Protein AF-A0A2E0VUV5-F1 (afdb_monomer_lite)

Structure (mmCIF, N/CA/C/O backbone):
data_AF-A0A2E0VUV5-F1
#
_entry.id   AF-A0A2E0VUV5-F1
#
loop_
_atom_site.group_PDB
_atom_site.id
_atom_site.type_symbol
_atom_site.label_atom_id
_atom_site.label_alt_id
_atom_site.label_comp_id
_atom_site.label_asym_id
_atom_site.label_entity_id
_atom_site.label_seq_id
_atom_site.pdbx_PDB_ins_code
_atom_site.Cartn_x
_atom_site.Cartn_y
_atom_site.Cartn_z
_atom_site.occupancy
_atom_site.B_iso_or_equiv
_atom_site.auth_seq_id
_atom_site.auth_comp_id
_atom_site.auth_asym_id
_atom_site.auth_atom_id
_atom_site.pdbx_PDB_model_num
ATOM 1 N N . MET A 1 1 ? 15.176 2.361 -14.722 1.00 67.94 1 MET A N 1
ATOM 2 C CA . MET A 1 1 ? 15.556 2.649 -13.320 1.00 67.94 1 MET A CA 1
ATOM 3 C C . MET A 1 1 ? 15.271 1.405 -12.494 1.00 67.94 1 MET A C 1
ATOM 5 O O . MET A 1 1 ? 14.183 0.861 -12.642 1.00 67.94 1 MET A O 1
ATOM 9 N N . ILE A 1 2 ? 16.234 0.922 -11.706 1.00 85.50 2 ILE A N 1
ATOM 10 C CA . ILE A 1 2 ? 16.041 -0.255 -10.844 1.00 85.50 2 ILE A CA 1
ATOM 11 C C . ILE A 1 2 ? 15.168 0.154 -9.654 1.00 85.50 2 ILE A C 1
ATOM 13 O O . ILE A 1 2 ? 15.424 1.185 -9.036 1.00 85.50 2 ILE A O 1
ATOM 17 N N . THR A 1 3 ? 14.137 -0.634 -9.345 1.00 93.62 3 THR A N 1
ATOM 18 C CA . THR A 1 3 ? 13.296 -0.410 -8.163 1.00 93.62 3 THR A CA 1
ATOM 19 C C . THR A 1 3 ? 14.099 -0.591 -6.882 1.00 93.62 3 THR A C 1
ATOM 21 O O . THR A 1 3 ? 14.846 -1.561 -6.748 1.00 93.62 3 THR A O 1
ATOM 24 N N . LYS A 1 4 ? 13.906 0.320 -5.931 1.00 96.75 4 LYS A N 1
ATOM 25 C CA . LYS A 1 4 ? 14.515 0.287 -4.607 1.00 96.75 4 LYS A CA 1
ATOM 26 C C . LYS A 1 4 ? 13.464 0.012 -3.540 1.00 96.75 4 LYS A C 1
ATOM 28 O O . LYS A 1 4 ? 12.320 0.448 -3.671 1.00 96.75 4 LYS A O 1
ATOM 33 N N . PHE A 1 5 ? 13.864 -0.673 -2.477 1.00 97.44 5 PHE A N 1
ATOM 34 C CA . PHE A 1 5 ? 12.998 -1.044 -1.366 1.00 97.44 5 PHE A CA 1
ATOM 35 C C . PHE A 1 5 ? 13.654 -0.740 -0.020 1.00 97.44 5 PHE A C 1
ATOM 37 O O . PHE A 1 5 ? 14.854 -0.935 0.160 1.00 97.44 5 PHE A O 1
ATOM 44 N N . GLN A 1 6 ? 12.849 -0.317 0.952 1.00 97.62 6 GLN A N 1
ATOM 45 C CA . GLN A 1 6 ? 13.293 -0.108 2.328 1.00 97.62 6 GLN A CA 1
ATOM 46 C C . GLN A 1 6 ? 12.308 -0.735 3.312 1.00 97.62 6 GLN A C 1
ATOM 48 O O . GLN A 1 6 ? 11.165 -0.285 3.425 1.00 97.62 6 GLN A O 1
ATOM 53 N N . LEU A 1 7 ? 12.770 -1.730 4.062 1.00 97.81 7 LEU A N 1
ATOM 54 C CA . LEU A 1 7 ? 12.073 -2.336 5.184 1.00 97.81 7 LEU A CA 1
ATOM 55 C C . LEU A 1 7 ? 12.267 -1.484 6.443 1.00 97.81 7 LEU A C 1
ATOM 57 O O . LEU A 1 7 ? 13.371 -1.128 6.840 1.00 97.81 7 LEU A O 1
ATOM 61 N N . THR A 1 8 ? 11.168 -1.200 7.126 1.00 97.06 8 THR A N 1
ATOM 62 C CA . THR A 1 8 ? 11.160 -0.737 8.512 1.00 97.06 8 THR A CA 1
ATOM 63 C C . THR A 1 8 ? 10.577 -1.856 9.360 1.00 97.06 8 THR A C 1
ATOM 65 O O . THR A 1 8 ? 9.385 -2.150 9.275 1.00 97.06 8 THR A O 1
ATOM 68 N N . LYS A 1 9 ? 11.424 -2.486 10.182 1.00 96.50 9 LYS A N 1
ATOM 69 C CA . LYS A 1 9 ? 11.055 -3.637 11.024 1.00 96.50 9 LYS A CA 1
ATOM 70 C C . LYS A 1 9 ? 9.871 -3.349 11.952 1.00 96.50 9 LYS A C 1
ATOM 72 O O . LYS A 1 9 ? 9.025 -4.214 12.151 1.00 96.50 9 LYS A O 1
ATOM 77 N N . LYS A 1 10 ? 9.817 -2.144 12.523 1.00 95.62 10 LYS A N 1
ATOM 78 C CA . LYS A 1 10 ? 8.767 -1.713 13.452 1.00 95.62 10 LYS A CA 1
ATOM 79 C C . LYS A 1 10 ? 8.383 -0.267 13.163 1.00 95.62 10 LYS A C 1
ATOM 81 O O . LYS A 1 10 ? 9.161 0.645 13.428 1.00 95.62 10 LYS A O 1
ATOM 86 N N . SER A 1 11 ? 7.191 -0.067 12.613 1.00 93.25 11 SER A N 1
ATOM 87 C CA . SER A 1 11 ? 6.657 1.262 12.320 1.00 93.25 11 SER A CA 1
ATOM 88 C C . SER A 1 11 ? 6.332 2.046 13.597 1.00 93.25 11 SER A C 1
ATOM 90 O O . SER A 1 11 ? 5.821 1.496 14.572 1.00 93.25 11 SER A O 1
ATOM 92 N N . SER A 1 12 ? 6.588 3.355 13.571 1.00 91.00 12 SER A N 1
ATOM 93 C CA . SER A 1 12 ? 6.126 4.326 14.575 1.00 91.00 12 SER A CA 1
ATOM 94 C C . SER A 1 12 ? 4.845 5.058 14.146 1.00 91.00 12 SER A C 1
ATOM 96 O O . SER A 1 12 ? 4.361 5.944 14.851 1.00 91.00 12 SER A O 1
ATOM 98 N N . ASN A 1 13 ? 4.270 4.710 12.987 1.00 87.62 13 ASN A N 1
ATOM 99 C CA . ASN A 1 13 ? 3.051 5.335 12.489 1.00 87.62 13 ASN A CA 1
ATOM 100 C C . ASN A 1 13 ? 1.840 4.891 13.324 1.00 87.62 13 ASN A C 1
ATOM 102 O O . ASN A 1 13 ? 1.479 3.713 13.355 1.00 87.62 13 ASN A O 1
ATOM 106 N N . ARG A 1 14 ? 1.165 5.863 13.948 1.00 88.19 14 ARG A N 1
ATOM 107 C CA . ARG A 1 14 ? 0.001 5.638 14.818 1.00 88.19 14 ARG A CA 1
ATOM 108 C C . ARG A 1 14 ? -1.116 4.828 14.150 1.00 88.19 14 ARG A C 1
ATOM 110 O O . ARG A 1 14 ? -1.753 4.039 14.829 1.00 88.19 14 ARG A O 1
ATOM 117 N N . LYS A 1 15 ? -1.355 4.992 12.842 1.00 86.94 15 LYS A N 1
ATOM 118 C CA . LYS A 1 15 ? -2.420 4.276 12.114 1.00 86.94 15 LYS A CA 1
ATOM 119 C C . LYS A 1 15 ? -2.067 2.809 11.898 1.00 86.94 15 LYS A C 1
ATOM 121 O O . LYS A 1 15 ? -2.923 1.935 12.018 1.00 86.94 15 LYS A O 1
ATOM 126 N N . THR A 1 16 ? -0.815 2.532 11.544 1.00 89.19 16 THR A N 1
ATOM 127 C CA . THR A 1 16 ? -0.386 1.153 11.302 1.00 89.19 16 THR A CA 1
ATOM 128 C C . THR A 1 16 ? -0.154 0.390 12.599 1.00 89.19 16 THR A C 1
ATOM 130 O O . THR A 1 16 ? -0.325 -0.824 12.605 1.00 89.19 16 THR A O 1
ATOM 133 N N . GLY A 1 17 ? 0.227 1.090 13.670 1.00 91.50 17 GLY A N 1
ATOM 134 C CA . GLY A 1 17 ? 0.800 0.460 14.852 1.00 91.50 17 GLY A CA 1
ATOM 135 C C . GLY A 1 17 ? 2.187 -0.127 14.552 1.00 91.50 17 GLY A C 1
ATOM 136 O O . GLY A 1 17 ? 2.756 0.159 13.488 1.00 91.50 17 GLY A O 1
ATOM 137 N N . PRO A 1 18 ? 2.734 -0.956 15.458 1.00 95.19 18 PRO A N 1
ATOM 138 C CA . PRO A 1 18 ? 4.101 -1.477 15.397 1.00 95.19 18 PRO A CA 1
ATOM 139 C C . PRO A 1 18 ? 4.278 -2.643 14.406 1.00 95.19 18 PRO A C 1
ATOM 141 O O . PRO A 1 18 ? 4.990 -3.601 14.695 1.00 95.19 18 PRO A O 1
ATOM 144 N N . ILE A 1 19 ? 3.635 -2.575 13.239 1.00 96.19 19 ILE A N 1
ATOM 145 C CA . ILE A 1 19 ? 3.802 -3.562 12.163 1.00 96.19 19 ILE A CA 1
ATOM 146 C C . ILE A 1 19 ? 5.071 -3.290 11.352 1.00 96.19 19 ILE A C 1
ATOM 148 O O . ILE A 1 19 ? 5.591 -2.168 11.358 1.00 96.19 19 ILE A O 1
ATOM 152 N N . ALA A 1 20 ? 5.532 -4.297 10.612 1.00 98.12 20 ALA A N 1
ATOM 153 C CA . ALA A 1 20 ? 6.580 -4.105 9.620 1.00 98.12 20 ALA A CA 1
ATOM 154 C C . ALA A 1 20 ? 6.019 -3.348 8.406 1.00 98.12 20 ALA A C 1
ATOM 156 O O . ALA A 1 20 ? 4.858 -3.527 8.018 1.00 98.12 20 ALA A O 1
ATOM 157 N N . THR A 1 21 ? 6.838 -2.503 7.787 1.00 97.69 21 THR A N 1
ATOM 158 C CA . THR A 1 21 ? 6.445 -1.742 6.594 1.00 97.69 21 THR A CA 1
ATOM 159 C C . THR A 1 21 ? 7.544 -1.743 5.548 1.00 97.69 21 THR A C 1
ATOM 161 O O . THR A 1 21 ? 8.714 -1.664 5.905 1.00 97.69 21 THR A O 1
ATOM 164 N N . VAL A 1 22 ? 7.181 -1.736 4.268 1.00 97.62 22 VAL A N 1
ATOM 165 C CA . VAL A 1 22 ? 8.129 -1.543 3.161 1.00 97.62 22 VAL A CA 1
ATOM 166 C C . VAL A 1 22 ? 7.758 -0.286 2.378 1.00 97.62 22 VAL A C 1
ATOM 168 O O . VAL A 1 22 ? 6.591 -0.091 2.038 1.00 97.62 22 VAL A O 1
ATOM 171 N N . ARG A 1 23 ? 8.749 0.554 2.072 1.00 96.81 23 ARG A N 1
ATOM 172 C CA . ARG A 1 23 ? 8.662 1.582 1.024 1.00 96.81 23 ARG A CA 1
ATOM 173 C C . ARG A 1 23 ? 9.251 1.039 -0.268 1.00 96.81 23 ARG A C 1
ATOM 175 O O . ARG A 1 23 ? 10.265 0.349 -0.215 1.00 96.81 23 ARG A O 1
ATOM 182 N N . SER A 1 24 ? 8.658 1.422 -1.390 1.00 97.12 24 SER A N 1
ATOM 183 C CA . SER A 1 24 ? 9.214 1.230 -2.729 1.00 97.12 24 SER A CA 1
ATOM 184 C C . SER A 1 24 ? 9.530 2.590 -3.346 1.00 97.12 24 SER A C 1
ATOM 186 O O . SER A 1 24 ? 8.836 3.567 -3.058 1.00 97.12 24 SER A O 1
ATOM 188 N N . SER A 1 25 ? 10.566 2.681 -4.175 1.00 95.94 25 SER A N 1
ATOM 189 C CA . SER A 1 25 ? 10.943 3.927 -4.861 1.00 95.94 25 SER A CA 1
ATOM 190 C C . SER A 1 25 ? 9.843 4.455 -5.785 1.00 95.94 25 SER A C 1
ATOM 192 O O . SER A 1 25 ? 8.981 3.707 -6.258 1.00 95.94 25 SER A O 1
ATOM 194 N N . SER A 1 26 ? 9.872 5.757 -6.059 1.00 94.50 26 SER A N 1
ATOM 195 C CA . SER A 1 26 ? 8.835 6.477 -6.810 1.00 94.50 26 SER A CA 1
ATOM 196 C C . SER A 1 26 ? 8.626 5.992 -8.241 1.00 94.50 26 SER A C 1
ATOM 198 O O . SER A 1 26 ? 7.512 6.084 -8.750 1.00 94.50 26 SER A O 1
ATOM 200 N N . ASN A 1 27 ? 9.631 5.366 -8.860 1.00 93.50 27 ASN A N 1
ATOM 201 C CA . ASN A 1 27 ? 9.505 4.732 -10.177 1.00 93.50 27 ASN A CA 1
ATOM 202 C C . ASN A 1 27 ? 8.488 3.574 -10.225 1.00 93.50 27 ASN A C 1
ATOM 204 O O . ASN A 1 27 ? 8.179 3.082 -11.305 1.00 93.50 27 ASN A O 1
ATOM 208 N N . THR A 1 28 ? 7.992 3.110 -9.076 1.00 95.31 28 THR A N 1
ATOM 209 C CA . THR A 1 28 ? 6.918 2.110 -9.009 1.00 95.31 28 THR A CA 1
ATOM 210 C C . THR A 1 28 ? 5.521 2.716 -9.087 1.00 95.31 28 THR A C 1
ATOM 212 O O . THR A 1 28 ? 4.572 1.989 -9.373 1.00 95.31 28 THR A O 1
ATOM 215 N N . CYS A 1 29 ? 5.373 4.026 -8.870 1.00 94.00 29 CYS A N 1
ATOM 216 C CA . CYS A 1 29 ? 4.077 4.688 -8.946 1.00 94.00 29 CYS A CA 1
ATOM 217 C C . CYS A 1 29 ? 3.569 4.741 -10.396 1.00 94.00 29 CYS A C 1
ATOM 219 O O . CYS A 1 29 ? 4.318 5.172 -11.273 1.00 94.00 29 CYS A O 1
ATOM 221 N N . PRO A 1 30 ? 2.303 4.368 -10.655 1.00 91.38 30 PRO A N 1
ATOM 222 C CA . PRO A 1 30 ? 1.727 4.500 -11.985 1.00 91.38 30 PRO A CA 1
ATOM 223 C C . PRO A 1 30 ? 1.658 5.966 -12.419 1.00 91.38 30 PRO A C 1
ATOM 225 O O . PRO A 1 30 ? 1.305 6.848 -11.626 1.00 91.38 30 PRO A O 1
ATOM 228 N N . ALA A 1 31 ? 1.961 6.217 -13.694 1.00 87.44 31 ALA A N 1
ATOM 229 C CA . ALA A 1 31 ? 1.957 7.557 -14.276 1.00 87.44 31 ALA A CA 1
ATOM 230 C C . ALA A 1 31 ? 0.569 8.210 -14.268 1.00 87.44 31 ALA A C 1
ATOM 232 O O . ALA A 1 31 ? 0.479 9.430 -14.272 1.00 87.44 31 ALA A O 1
ATOM 233 N N . ASP A 1 32 ? -0.506 7.427 -14.224 1.00 85.25 32 ASP A N 1
ATOM 234 C CA . ASP A 1 32 ? -1.894 7.883 -14.160 1.00 85.25 32 ASP A CA 1
ATOM 235 C C . ASP A 1 32 ? -2.460 7.905 -12.733 1.00 85.25 32 ASP A C 1
ATOM 237 O O . ASP A 1 32 ? -3.653 8.140 -12.547 1.00 85.25 32 ASP A O 1
ATOM 241 N N . CYS A 1 33 ? -1.614 7.734 -11.706 1.00 85.56 33 CYS A N 1
ATOM 242 C CA . CYS A 1 33 ? -2.055 7.793 -10.318 1.00 85.56 33 CYS A CA 1
ATOM 243 C C . CYS A 1 33 ? -2.757 9.136 -10.032 1.00 85.56 33 CYS A C 1
ATOM 245 O O . CYS A 1 33 ? -2.114 10.198 -10.032 1.00 85.56 33 CYS A O 1
ATOM 247 N N . PRO A 1 34 ? -4.050 9.123 -9.673 1.00 79.25 34 PRO A N 1
ATOM 248 C CA . PRO A 1 34 ? -4.824 10.349 -9.547 1.00 79.25 34 PRO A CA 1
ATOM 249 C C . PRO A 1 34 ? -4.365 11.169 -8.338 1.00 79.25 34 PRO A C 1
ATOM 251 O O . PRO A 1 34 ? -4.497 12.392 -8.316 1.00 79.25 34 PRO A O 1
ATOM 254 N N . PHE A 1 35 ? -3.788 10.532 -7.314 1.00 80.69 35 PHE A N 1
ATOM 255 C CA . PHE A 1 35 ? -3.196 11.234 -6.175 1.00 80.69 35 PHE A CA 1
ATOM 256 C C . PHE A 1 35 ? -1.839 11.860 -6.496 1.00 80.69 35 PHE A C 1
ATOM 258 O O . PHE A 1 35 ? -1.545 12.929 -5.959 1.00 80.69 35 PHE A O 1
ATOM 265 N N . ASN A 1 36 ? -1.026 11.243 -7.355 1.00 78.38 36 ASN A N 1
ATOM 266 C CA . ASN A 1 36 ? 0.234 11.840 -7.791 1.00 78.38 36 ASN A CA 1
ATOM 267 C C . ASN A 1 36 ? -0.049 13.080 -8.653 1.00 78.38 36 ASN A C 1
ATOM 269 O O . ASN A 1 36 ? 0.329 14.193 -8.292 1.00 78.38 36 ASN A O 1
ATOM 273 N N . ASN A 1 37 ? -0.860 12.905 -9.697 1.00 65.12 37 ASN A N 1
ATOM 274 C CA . ASN A 1 37 ? -1.140 13.944 -10.691 1.00 65.12 37 ASN A CA 1
ATOM 275 C C . ASN A 1 37 ? -2.109 15.017 -10.181 1.00 65.12 37 ASN A C 1
ATOM 277 O O . ASN A 1 37 ? -1.970 16.197 -10.482 1.00 65.12 37 ASN A O 1
ATOM 281 N N . GLY A 1 38 ? -3.070 14.631 -9.339 1.00 60.28 38 GLY A N 1
ATOM 282 C CA . GLY A 1 38 ? -4.013 15.552 -8.702 1.00 60.28 38 GLY A CA 1
ATOM 283 C C . GLY A 1 38 ? -3.442 16.255 -7.469 1.00 60.28 38 GLY A C 1
ATOM 284 O O . GLY A 1 38 ? -4.105 17.099 -6.867 1.00 60.28 38 GLY A O 1
ATOM 285 N N . GLY A 1 39 ? -2.209 15.942 -7.057 1.00 66.06 39 GLY A N 1
ATOM 286 C CA . GLY A 1 39 ? -1.543 16.565 -5.916 1.00 66.06 39 GLY A CA 1
ATOM 287 C C . GLY A 1 39 ? -2.160 16.215 -4.560 1.00 66.06 39 GLY A C 1
ATOM 288 O O . GLY A 1 39 ? -2.228 17.083 -3.700 1.00 66.06 39 GLY A O 1
ATOM 289 N N . GLY A 1 40 ? -2.581 14.966 -4.362 1.00 74.19 40 GLY A N 1
ATOM 290 C CA . GLY A 1 40 ? -3.091 14.405 -3.102 1.00 74.19 40 GLY A CA 1
ATOM 291 C C . GLY A 1 40 ? -2.241 13.261 -2.525 1.00 74.19 40 GLY A C 1
ATOM 292 O O . GLY A 1 40 ? -2.628 12.675 -1.520 1.00 74.19 40 GLY A O 1
ATOM 293 N N . CYS A 1 41 ? -1.104 12.924 -3.145 1.00 84.19 41 CYS A N 1
ATOM 294 C CA . CYS A 1 41 ? -0.265 11.797 -2.733 1.00 84.19 41 CYS A CA 1
ATOM 295 C C . CYS A 1 41 ? 0.238 11.963 -1.292 1.00 84.19 41 CYS A C 1
ATOM 297 O O . CYS A 1 41 ? 0.937 12.929 -0.975 1.00 84.19 41 CYS A O 1
ATOM 299 N N . TYR A 1 42 ? -0.106 10.994 -0.437 1.00 81.06 42 TYR A N 1
ATOM 300 C CA . TYR A 1 42 ? 0.313 10.946 0.965 1.00 81.06 42 TYR A CA 1
ATOM 301 C C . TYR A 1 42 ? 1.840 10.948 1.095 1.00 81.06 42 TYR A C 1
ATOM 303 O O . TYR A 1 42 ? 2.392 11.757 1.842 1.00 81.06 42 TYR A O 1
ATOM 311 N N . ALA A 1 43 ? 2.512 10.107 0.301 1.00 83.56 43 ALA A N 1
ATOM 312 C CA . ALA A 1 43 ? 3.964 9.957 0.315 1.00 83.56 43 ALA A CA 1
ATOM 313 C C . ALA A 1 43 ? 4.716 11.209 -0.166 1.00 83.56 43 ALA A C 1
ATOM 315 O O . ALA A 1 43 ? 5.875 11.395 0.177 1.00 83.56 43 ALA A O 1
ATOM 316 N N . ALA A 1 44 ? 4.051 12.115 -0.888 1.00 83.69 44 ALA A N 1
ATOM 317 C CA . ALA A 1 44 ? 4.624 13.382 -1.342 1.00 83.69 44 ALA A CA 1
ATOM 318 C C . ALA A 1 44 ? 4.475 14.520 -0.310 1.00 83.69 44 ALA A C 1
ATOM 320 O O . ALA A 1 44 ? 4.508 15.699 -0.672 1.00 83.69 44 ALA A O 1
ATOM 321 N N . SER A 1 45 ? 4.236 14.205 0.969 1.00 83.19 45 SER A N 1
ATOM 322 C CA . SER A 1 45 ? 4.117 15.212 2.027 1.00 83.19 45 SER A CA 1
ATOM 323 C C . SER A 1 45 ? 4.714 14.776 3.368 1.00 83.19 45 SER A C 1
ATOM 325 O O . SER A 1 45 ? 4.786 13.590 3.687 1.00 83.19 45 SER A O 1
ATOM 327 N N . GLY A 1 46 ? 5.114 15.763 4.176 1.00 84.88 46 GLY A N 1
ATOM 328 C CA . GLY A 1 46 ? 5.579 15.552 5.548 1.00 84.88 46 GLY A CA 1
ATOM 329 C C . GLY A 1 46 ? 6.861 14.711 5.655 1.00 84.88 46 GLY A C 1
ATOM 330 O O . GLY A 1 46 ? 7.649 14.659 4.710 1.00 84.88 46 GLY A O 1
ATOM 331 N N . PRO A 1 47 ? 7.082 14.041 6.803 1.00 86.75 47 PRO A N 1
ATOM 332 C CA . PRO A 1 47 ? 8.257 13.196 7.016 1.00 86.75 47 PRO A CA 1
ATOM 333 C C . PRO A 1 47 ? 8.381 12.047 6.010 1.00 86.75 47 PRO A C 1
ATOM 335 O O . PRO A 1 47 ? 9.495 11.670 5.656 1.00 86.75 47 PRO A O 1
ATOM 338 N N . GLU A 1 48 ? 7.255 11.511 5.526 1.00 89.00 48 GLU A N 1
ATOM 339 C CA . GLU A 1 48 ? 7.249 10.427 4.537 1.00 89.00 48 GLU A CA 1
ATOM 340 C C . GLU A 1 48 ? 7.961 10.851 3.247 1.00 89.00 48 GLU A C 1
ATOM 342 O O . GLU A 1 48 ? 8.787 10.095 2.745 1.00 89.00 48 GLU A O 1
ATOM 347 N N . ALA A 1 49 ? 7.744 12.086 2.776 1.00 90.56 49 ALA A N 1
ATOM 348 C CA . ALA A 1 49 ? 8.399 12.607 1.575 1.00 90.56 49 ALA A CA 1
ATOM 349 C C . ALA A 1 49 ? 9.923 12.676 1.702 1.00 90.56 49 ALA A C 1
ATOM 351 O O . ALA A 1 49 ? 10.636 12.396 0.742 1.00 90.56 49 ALA A O 1
ATOM 352 N N . ILE A 1 50 ? 10.432 13.021 2.889 1.00 91.00 50 ILE A N 1
ATOM 353 C CA . ILE A 1 50 ? 11.876 13.102 3.144 1.00 91.00 50 ILE A CA 1
ATOM 354 C C . ILE A 1 50 ? 12.498 11.709 3.040 1.00 91.00 50 ILE A C 1
ATOM 356 O O . ILE A 1 50 ? 13.509 11.526 2.364 1.00 91.00 50 ILE A O 1
ATOM 360 N N . TRP A 1 51 ? 11.892 10.716 3.695 1.00 91.88 51 TRP A N 1
ATOM 361 C CA . TRP A 1 51 ? 12.382 9.337 3.652 1.00 91.88 51 TRP A CA 1
ATOM 362 C C . TRP A 1 51 ? 12.232 8.710 2.272 1.00 91.88 51 TRP A C 1
ATOM 364 O O . TRP A 1 51 ? 13.114 7.970 1.844 1.00 91.88 51 TRP A O 1
ATOM 374 N N . TRP A 1 52 ? 11.154 9.033 1.562 1.00 94.94 52 TRP A N 1
ATOM 375 C CA . TRP A 1 52 ? 10.922 8.523 0.220 1.00 94.94 52 TRP A CA 1
ATOM 376 C C . TRP A 1 52 ? 11.920 9.094 -0.790 1.00 94.94 52 TRP A C 1
ATOM 378 O O . TRP A 1 52 ? 12.545 8.325 -1.513 1.00 94.94 52 TRP A O 1
ATOM 388 N N . LYS A 1 53 ? 12.190 10.406 -0.737 1.00 94.56 53 LYS A N 1
ATOM 389 C CA . LYS A 1 53 ? 13.252 11.041 -1.532 1.00 94.56 53 LYS A CA 1
ATOM 390 C C . LYS A 1 53 ? 14.624 10.421 -1.246 1.00 94.56 53 LYS A C 1
ATOM 392 O O . LYS A 1 53 ? 15.358 10.098 -2.172 1.00 94.56 53 LYS A O 1
ATOM 397 N N . ARG A 1 54 ? 14.949 10.179 0.030 1.00 95.12 54 ARG A N 1
ATOM 398 C CA . ARG A 1 54 ? 16.198 9.496 0.414 1.00 95.12 54 ARG A CA 1
ATOM 399 C C . ARG A 1 54 ? 16.297 8.083 -0.156 1.00 95.12 54 ARG A C 1
ATOM 401 O O . ARG A 1 54 ? 17.396 7.664 -0.498 1.00 95.12 54 ARG A O 1
ATOM 408 N N . LEU A 1 55 ? 15.188 7.343 -0.228 1.00 96.19 55 LEU A N 1
ATOM 409 C CA . LEU A 1 55 ? 15.170 6.021 -0.857 1.00 96.19 55 LEU A CA 1
ATOM 410 C C . LEU A 1 55 ? 15.433 6.133 -2.362 1.00 96.19 55 LEU A C 1
ATOM 412 O O . LEU A 1 55 ? 16.276 5.402 -2.878 1.00 96.19 55 LEU A O 1
ATOM 416 N N . ASP A 1 56 ? 14.772 7.069 -3.044 1.00 95.12 56 ASP A N 1
ATOM 417 C CA . ASP A 1 56 ? 14.971 7.313 -4.477 1.00 95.12 56 ASP A CA 1
ATOM 418 C C . ASP A 1 56 ? 16.426 7.668 -4.807 1.00 95.12 56 ASP A C 1
ATOM 420 O O . ASP A 1 56 ? 16.981 7.158 -5.780 1.00 95.12 56 ASP A O 1
ATOM 424 N N . GLU A 1 57 ? 17.076 8.465 -3.959 1.00 95.12 57 GLU A N 1
ATOM 425 C CA . GLU A 1 57 ? 18.477 8.887 -4.101 1.00 95.12 57 GLU A CA 1
ATOM 426 C C . GLU A 1 57 ? 19.480 7.854 -3.560 1.00 95.12 57 GLU A C 1
ATOM 428 O O . GLU A 1 57 ? 20.685 8.012 -3.724 1.00 95.12 57 GLU A O 1
ATOM 433 N N . SER A 1 58 ? 19.022 6.776 -2.916 1.00 94.69 58 SER A N 1
ATOM 434 C CA . SER A 1 58 ? 19.924 5.861 -2.218 1.00 94.69 58 SER A CA 1
ATOM 435 C C . SER A 1 58 ? 20.766 5.012 -3.170 1.00 94.69 58 SER A C 1
ATOM 437 O O . SER A 1 58 ? 20.220 4.316 -4.021 1.00 94.69 58 SER A O 1
ATOM 439 N N . GLU A 1 59 ? 22.080 4.994 -2.972 1.00 93.12 59 GLU A N 1
ATOM 440 C CA . GLU A 1 59 ? 23.023 4.123 -3.702 1.00 93.12 59 GLU A CA 1
ATOM 441 C C . GLU A 1 59 ? 23.398 2.857 -2.917 1.00 93.12 59 GLU A C 1
ATOM 443 O O . GLU A 1 59 ? 24.256 2.075 -3.315 1.00 93.12 59 GLU A O 1
ATOM 448 N N . LYS A 1 60 ? 22.738 2.650 -1.777 1.00 93.62 60 LYS A N 1
ATOM 449 C CA . LYS A 1 60 ? 22.947 1.510 -0.893 1.00 93.62 60 LYS A CA 1
ATOM 450 C C . LYS A 1 60 ? 22.576 0.196 -1.594 1.00 93.62 60 LYS A C 1
ATOM 452 O O . LYS A 1 60 ? 21.423 0.069 -2.033 1.00 93.62 60 LYS A O 1
ATOM 457 N N . PRO A 1 61 ? 23.487 -0.794 -1.674 1.00 91.75 61 PRO A N 1
ATOM 458 C CA . PRO A 1 61 ? 23.182 -2.094 -2.264 1.00 91.75 61 PRO A CA 1
ATOM 459 C C . PRO A 1 61 ? 21.985 -2.770 -1.593 1.00 91.75 61 PRO A C 1
ATOM 461 O O . PRO A 1 61 ? 21.125 -3.308 -2.288 1.00 91.75 61 PRO A O 1
ATOM 464 N N . GLU A 1 62 ? 21.856 -2.643 -0.266 1.00 92.56 62 GLU A N 1
ATOM 465 C CA . GLU A 1 62 ? 20.754 -3.238 0.492 1.00 92.56 62 GLU A CA 1
ATOM 466 C C . GLU A 1 62 ? 19.383 -2.679 0.088 1.00 92.56 62 GLU A C 1
ATOM 468 O O . GLU A 1 62 ? 18.374 -3.359 0.243 1.00 92.56 62 GLU A O 1
ATOM 473 N N . HIS A 1 63 ? 19.316 -1.473 -0.483 1.00 95.38 63 HIS A N 1
ATOM 474 C CA . HIS A 1 63 ? 18.063 -0.896 -0.966 1.00 95.38 63 HIS A CA 1
ATOM 475 C C . HIS A 1 63 ? 17.730 -1.278 -2.409 1.00 95.38 63 HIS A C 1
ATOM 477 O O . HIS A 1 63 ? 16.628 -0.981 -2.857 1.00 95.38 63 HIS A O 1
ATOM 483 N N . THR A 1 64 ? 18.638 -1.894 -3.166 1.00 92.50 64 THR A N 1
ATOM 484 C CA . THR A 1 64 ? 18.489 -2.030 -4.620 1.00 92.50 64 THR A CA 1
ATOM 485 C C . THR A 1 64 ? 17.925 -3.394 -5.014 1.00 92.50 64 THR A C 1
ATOM 487 O O . THR A 1 64 ? 18.506 -4.441 -4.730 1.00 92.50 64 THR A O 1
ATOM 490 N N . GLY A 1 65 ? 16.806 -3.385 -5.742 1.00 91.44 65 GLY A N 1
ATOM 491 C CA . GLY A 1 65 ? 16.190 -4.589 -6.290 1.00 91.44 65 GLY A CA 1
ATOM 492 C C . GLY A 1 65 ? 15.661 -5.561 -5.231 1.00 91.44 65 GLY A C 1
ATOM 493 O O . GLY A 1 65 ? 15.598 -5.278 -4.035 1.00 91.44 65 GLY A O 1
ATOM 494 N N . TRP A 1 66 ? 15.243 -6.738 -5.691 1.00 90.50 66 TRP A N 1
ATOM 495 C CA . TRP A 1 66 ? 14.654 -7.765 -4.828 1.00 90.50 66 TRP A CA 1
ATOM 496 C C . TRP A 1 66 ? 15.696 -8.466 -3.944 1.00 90.50 66 TRP A C 1
ATOM 498 O O . TRP A 1 66 ? 15.353 -8.892 -2.846 1.00 90.50 66 TRP A O 1
ATOM 508 N N . LEU A 1 67 ? 16.958 -8.561 -4.385 1.00 92.75 67 LEU A N 1
ATOM 509 C CA . LEU A 1 67 ? 18.039 -9.155 -3.588 1.00 92.75 67 LEU A CA 1
ATOM 510 C C . LEU A 1 67 ? 18.322 -8.327 -2.332 1.00 92.75 67 LEU A C 1
ATOM 512 O O . LEU A 1 67 ? 18.298 -8.877 -1.235 1.00 92.75 67 LEU A O 1
ATOM 516 N N . GLY A 1 68 ? 18.461 -7.003 -2.474 1.00 95.38 68 GLY A N 1
ATOM 517 C CA . GLY A 1 68 ? 18.629 -6.115 -1.325 1.00 95.38 68 GLY A CA 1
ATOM 518 C C . GLY A 1 68 ? 17.446 -6.196 -0.356 1.00 95.38 68 GLY A C 1
ATOM 519 O O . GLY A 1 68 ? 17.632 -6.276 0.857 1.00 95.38 68 GLY A O 1
ATOM 520 N N . LEU A 1 69 ? 16.213 -6.286 -0.872 1.00 96.75 69 LEU A N 1
ATOM 521 C CA . LEU A 1 69 ? 15.048 -6.520 -0.016 1.00 96.75 69 LEU A CA 1
ATOM 522 C C . LEU A 1 69 ? 15.139 -7.862 0.727 1.00 96.75 69 LEU A C 1
ATOM 524 O O . LEU A 1 69 ? 14.873 -7.911 1.926 1.00 96.75 69 LEU A O 1
ATOM 528 N N . SER A 1 70 ? 15.527 -8.942 0.046 1.00 96.69 70 SER A N 1
ATOM 529 C CA . SER A 1 70 ? 15.703 -10.258 0.669 1.00 96.69 70 SER A CA 1
ATOM 530 C C . SER A 1 70 ? 16.734 -10.223 1.803 1.00 96.69 70 SER A C 1
ATOM 532 O O . SER A 1 70 ? 16.520 -10.851 2.843 1.00 96.69 70 SER A O 1
ATOM 534 N N . ASP A 1 71 ? 17.823 -9.473 1.632 1.00 96.62 71 ASP A N 1
ATOM 535 C CA . ASP A 1 71 ? 18.847 -9.279 2.660 1.00 96.62 71 ASP A CA 1
ATOM 536 C C . ASP A 1 71 ? 18.284 -8.545 3.881 1.00 96.62 71 ASP A C 1
ATOM 538 O O . ASP A 1 71 ? 18.423 -9.025 5.008 1.00 96.62 71 ASP A O 1
ATOM 542 N N . GLN A 1 72 ? 17.536 -7.458 3.657 1.00 97.88 72 GLN A N 1
ATOM 543 C CA . GLN A 1 72 ? 16.866 -6.717 4.729 1.00 97.88 72 GLN A CA 1
ATOM 544 C C . GLN A 1 72 ? 15.916 -7.607 5.548 1.00 97.88 72 GLN A C 1
ATOM 546 O O . GLN A 1 72 ? 15.863 -7.488 6.773 1.00 97.88 72 GLN A O 1
ATOM 551 N N . PHE A 1 73 ? 15.164 -8.509 4.907 1.00 97.75 73 PHE A N 1
ATOM 552 C CA . PHE A 1 73 ? 14.279 -9.445 5.613 1.00 97.75 73 PHE A CA 1
ATOM 553 C C . PHE A 1 73 ? 15.056 -10.461 6.455 1.00 97.75 73 PHE A C 1
ATOM 555 O O . PHE A 1 73 ? 14.745 -10.642 7.638 1.00 97.75 73 PHE A O 1
ATOM 562 N N . ARG A 1 74 ? 16.107 -11.060 5.879 1.00 95.38 74 ARG A N 1
ATOM 563 C CA . ARG A 1 74 ? 16.989 -12.002 6.584 1.00 95.38 74 ARG A CA 1
ATOM 564 C C . ARG A 1 74 ? 17.614 -11.367 7.827 1.00 95.38 74 ARG A C 1
ATOM 566 O O . ARG A 1 74 ? 17.695 -12.007 8.874 1.00 95.38 74 ARG A O 1
ATOM 573 N N . GLU A 1 75 ? 18.039 -10.111 7.727 1.00 96.50 75 GLU A N 1
ATOM 574 C CA . GLU A 1 75 ? 18.611 -9.354 8.843 1.00 96.50 75 GLU A CA 1
ATOM 575 C C . GLU A 1 75 ? 17.559 -8.949 9.878 1.00 96.50 75 GLU A C 1
ATOM 577 O O . GLU A 1 75 ? 17.802 -9.027 11.086 1.00 96.50 75 GLU A O 1
ATOM 582 N N . ALA A 1 76 ? 16.368 -8.550 9.425 1.00 96.75 76 ALA A N 1
ATOM 583 C CA . ALA A 1 76 ? 15.305 -8.104 10.310 1.00 96.75 76 ALA A CA 1
ATOM 584 C C . ALA A 1 76 ? 14.803 -9.215 11.238 1.00 96.75 76 ALA A C 1
ATOM 586 O O . ALA A 1 76 ? 14.381 -8.889 12.354 1.00 96.75 76 ALA A O 1
ATOM 587 N N . LYS A 1 77 ? 14.852 -10.489 10.809 1.00 94.94 77 LYS A N 1
ATOM 588 C CA . LYS A 1 77 ? 14.388 -11.660 11.579 1.00 94.94 77 LYS A CA 1
ATOM 589 C C . LYS A 1 77 ? 13.016 -11.390 12.202 1.00 94.94 77 LYS A C 1
ATOM 591 O O . LYS A 1 77 ? 12.870 -11.298 13.425 1.00 94.94 77 LYS A O 1
ATOM 596 N N . LEU A 1 78 ? 12.040 -11.108 11.341 1.00 96.56 78 LEU A N 1
ATOM 597 C CA . LEU A 1 78 ? 10.673 -10.826 11.768 1.00 96.56 78 LEU A CA 1
ATOM 598 C C . LEU A 1 78 ? 10.061 -12.078 12.400 1.00 96.56 78 LEU A C 1
ATOM 600 O O . LEU A 1 78 ? 10.373 -13.198 12.011 1.00 96.56 78 LEU A O 1
ATOM 604 N N . THR A 1 79 ? 9.191 -11.888 13.388 1.00 96.50 79 THR A N 1
ATOM 605 C CA . THR A 1 79 ? 8.453 -13.005 13.983 1.00 96.50 79 THR A CA 1
ATOM 606 C C . THR A 1 79 ? 7.458 -13.558 12.955 1.00 96.50 79 THR A C 1
ATOM 608 O O . THR A 1 79 ? 6.750 -12.751 12.340 1.00 96.50 79 THR A O 1
ATOM 611 N N . PRO A 1 80 ? 7.339 -14.885 12.782 1.00 97.31 80 PRO A N 1
ATOM 612 C CA . PRO A 1 80 ? 6.305 -15.474 11.934 1.00 97.31 80 PRO A CA 1
ATOM 613 C C . PRO A 1 80 ? 4.905 -14.937 12.264 1.00 97.31 80 PRO A C 1
ATOM 615 O O . PRO A 1 80 ? 4.570 -14.660 13.418 1.00 97.31 80 PRO A O 1
ATOM 618 N N . GLY A 1 81 ? 4.091 -14.716 11.236 1.00 96.06 81 GLY A N 1
ATOM 619 C CA . GLY A 1 81 ? 2.774 -14.087 11.337 1.00 96.06 81 GLY A CA 1
ATOM 620 C C . GLY A 1 81 ? 2.799 -12.561 11.507 1.00 96.06 81 GLY A C 1
ATOM 621 O O . GLY A 1 81 ? 1.734 -11.956 11.690 1.00 96.06 81 GLY A O 1
ATOM 622 N N . THR A 1 82 ? 3.974 -11.914 11.447 1.00 96.81 82 THR A N 1
ATOM 623 C CA . THR A 1 82 ? 4.084 -10.445 11.479 1.00 96.81 82 THR A CA 1
ATOM 624 C C . THR A 1 82 ? 3.304 -9.842 10.318 1.00 96.81 82 THR A C 1
ATOM 626 O O . THR A 1 82 ? 3.524 -10.180 9.156 1.00 96.81 82 THR A O 1
ATOM 629 N N . LEU A 1 83 ? 2.405 -8.904 10.623 1.00 98.19 83 LEU A N 1
ATOM 630 C CA . LEU A 1 83 ? 1.713 -8.145 9.589 1.00 98.19 83 LEU A CA 1
ATOM 631 C C . LEU A 1 83 ? 2.716 -7.238 8.866 1.00 98.19 83 LEU A C 1
ATOM 633 O O . LEU A 1 83 ? 3.466 -6.502 9.511 1.00 98.19 83 LEU A O 1
ATOM 637 N N . LEU A 1 84 ? 2.697 -7.264 7.536 1.00 98.50 84 LEU A N 1
ATOM 638 C CA . LEU A 1 84 ? 3.579 -6.464 6.698 1.00 98.50 84 LEU A CA 1
ATOM 639 C C . LEU A 1 84 ? 2.760 -5.542 5.797 1.00 98.50 84 LEU A C 1
ATOM 641 O O . LEU A 1 84 ? 2.033 -5.985 4.908 1.00 98.50 84 LEU A O 1
ATOM 645 N N . ARG A 1 85 ? 2.916 -4.232 5.989 1.00 97.94 85 ARG A N 1
ATOM 646 C CA . ARG A 1 85 ? 2.352 -3.226 5.091 1.00 97.94 85 ARG A CA 1
ATOM 647 C C . ARG A 1 85 ? 3.361 -2.890 3.996 1.00 97.94 85 ARG A C 1
ATOM 649 O O . ARG A 1 85 ? 4.294 -2.120 4.218 1.00 97.94 85 ARG A O 1
ATOM 656 N N . VAL A 1 86 ? 3.151 -3.442 2.809 1.00 97.88 86 VAL A N 1
ATOM 657 C CA . VAL A 1 86 ? 3.989 -3.171 1.636 1.00 97.88 86 VAL A CA 1
ATOM 658 C C . VAL A 1 86 ? 3.517 -1.884 0.959 1.00 97.88 86 VAL A C 1
ATOM 660 O O . VAL A 1 86 ? 2.313 -1.613 0.896 1.00 97.88 86 VAL A O 1
ATOM 663 N N . ASN A 1 87 ? 4.464 -1.098 0.453 1.00 95.69 87 ASN A N 1
ATOM 664 C CA . ASN A 1 87 ? 4.258 0.198 -0.192 1.00 95.69 87 ASN A CA 1
ATOM 665 C C . ASN A 1 87 ? 3.533 1.199 0.723 1.00 95.69 87 ASN A C 1
ATOM 667 O O . ASN A 1 87 ? 2.375 1.567 0.502 1.00 95.69 87 ASN A O 1
ATOM 671 N N . THR A 1 88 ? 4.197 1.634 1.800 1.00 93.81 88 THR A N 1
ATOM 672 C CA . THR A 1 88 ? 3.779 2.867 2.506 1.00 93.81 88 THR A CA 1
ATOM 673 C C . THR A 1 88 ? 4.032 4.113 1.657 1.00 93.81 88 THR A C 1
ATOM 675 O O . THR A 1 88 ? 3.288 5.087 1.761 1.00 93.81 88 THR A O 1
ATOM 678 N N . ALA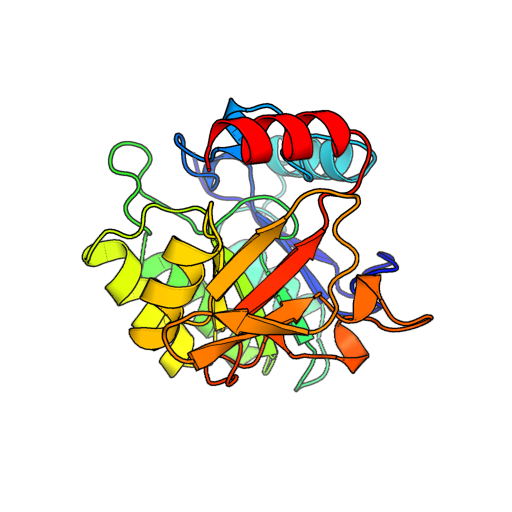 A 1 89 ? 5.027 4.021 0.777 1.00 94.19 89 ALA A N 1
ATOM 679 C CA . ALA A 1 89 ? 5.275 4.876 -0.371 1.00 94.19 89 ALA A CA 1
ATOM 680 C C . ALA A 1 89 ? 5.644 3.987 -1.575 1.00 94.19 89 ALA A C 1
ATOM 682 O O . ALA A 1 89 ? 6.099 2.854 -1.375 1.00 94.19 89 ALA A O 1
ATOM 683 N N . GLY A 1 90 ? 5.435 4.485 -2.796 1.00 95.62 90 GLY A N 1
ATOM 684 C CA . GLY A 1 90 ? 5.521 3.676 -4.016 1.00 95.62 90 GLY A CA 1
ATOM 685 C C . GLY A 1 90 ? 4.257 2.852 -4.291 1.00 95.62 90 GLY A C 1
ATOM 686 O O . GLY A 1 90 ? 3.239 2.999 -3.614 1.00 95.62 90 GLY A O 1
ATOM 687 N N . ASP A 1 91 ? 4.332 1.983 -5.294 1.00 97.00 91 ASP A N 1
ATOM 688 C CA . ASP A 1 91 ? 3.294 1.023 -5.687 1.00 97.00 91 ASP A CA 1
ATOM 689 C C . ASP A 1 91 ? 3.965 -0.284 -6.177 1.00 97.00 91 ASP A C 1
ATOM 691 O O . ASP A 1 91 ? 5.132 -0.547 -5.873 1.00 97.00 91 ASP A O 1
ATOM 695 N N . LEU A 1 92 ? 3.249 -1.161 -6.879 1.00 97.25 92 LEU A N 1
ATOM 696 C CA . LEU A 1 92 ? 3.830 -2.371 -7.460 1.00 97.25 92 LEU A CA 1
ATOM 697 C C . LEU A 1 92 ? 4.78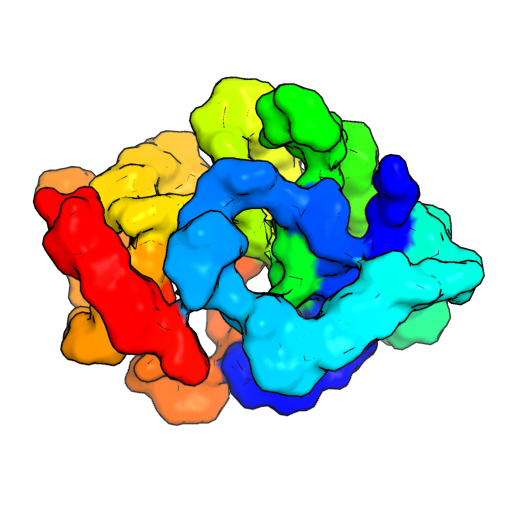4 -2.030 -8.626 1.00 97.25 92 LEU A C 1
ATOM 699 O O . LEU A 1 92 ? 4.499 -1.117 -9.406 1.00 97.25 92 LEU A O 1
ATOM 703 N N . PRO A 1 93 ? 5.907 -2.758 -8.787 1.00 96.50 93 PRO A N 1
ATOM 704 C CA . PRO A 1 93 ? 6.781 -2.603 -9.948 1.00 96.50 93 PRO A CA 1
ATOM 705 C C . PRO A 1 93 ? 6.030 -2.855 -11.260 1.00 96.50 93 PRO A C 1
ATOM 707 O O . PRO A 1 93 ? 5.263 -3.812 -11.364 1.00 96.50 93 PRO A O 1
ATOM 710 N N . HIS A 1 94 ? 6.276 -2.021 -12.266 1.00 96.44 94 HIS A N 1
ATOM 711 C CA . HIS A 1 94 ? 5.580 -2.066 -13.549 1.00 96.44 94 HIS A CA 1
ATOM 712 C C . HIS A 1 94 ? 6.509 -1.672 -14.704 1.00 96.44 94 HIS A C 1
ATOM 714 O O . HIS A 1 94 ? 7.587 -1.111 -14.490 1.00 96.44 94 HIS A O 1
ATOM 720 N N . LEU A 1 95 ? 6.089 -1.968 -15.933 1.00 94.12 95 LEU A N 1
ATOM 721 C CA . LEU A 1 95 ? 6.735 -1.490 -17.151 1.00 94.12 95 LEU A CA 1
ATOM 722 C C . LEU A 1 95 ? 6.420 0.001 -17.354 1.00 94.12 95 LEU A C 1
ATOM 724 O O . LEU A 1 95 ? 5.249 0.329 -17.555 1.00 94.12 95 LEU A O 1
ATOM 728 N N . PRO A 1 96 ? 7.421 0.905 -17.375 1.00 87.38 96 PRO A N 1
ATOM 729 C CA . PRO A 1 96 ? 7.182 2.353 -17.405 1.00 87.38 96 PRO A CA 1
ATOM 730 C C . PRO A 1 96 ? 6.312 2.838 -18.570 1.00 87.38 96 PRO A C 1
ATOM 732 O O . PRO A 1 96 ? 5.586 3.815 -18.432 1.00 87.38 96 PRO A O 1
ATOM 735 N N . ASN A 1 97 ? 6.375 2.152 -19.714 1.00 87.06 97 ASN A N 1
ATOM 736 C CA . ASN A 1 97 ? 5.683 2.573 -20.931 1.00 87.06 97 ASN A CA 1
ATOM 737 C C . ASN A 1 97 ? 4.227 2.092 -20.994 1.00 87.06 97 ASN A C 1
ATOM 739 O O . ASN A 1 97 ? 3.396 2.754 -21.605 1.00 87.06 97 ASN A O 1
ATOM 743 N N . THR A 1 98 ? 3.918 0.934 -20.403 1.00 92.25 98 THR A N 1
ATOM 744 C CA . THR A 1 98 ? 2.591 0.306 -20.528 1.00 92.25 98 THR A CA 1
ATOM 745 C C . THR A 1 98 ? 1.765 0.407 -19.249 1.00 92.25 98 THR A C 1
ATOM 747 O O . THR A 1 98 ? 0.540 0.311 -19.305 1.00 92.25 98 THR A O 1
ATOM 750 N N . GLY A 1 99 ? 2.402 0.607 -18.090 1.00 93.69 99 GLY A N 1
ATOM 751 C CA . GLY A 1 99 ? 1.721 0.512 -16.796 1.00 93.69 99 GLY A CA 1
ATOM 752 C C . GLY A 1 99 ? 1.376 -0.929 -16.402 1.00 93.69 99 GLY A C 1
ATOM 753 O O . GLY A 1 99 ? 0.619 -1.149 -15.456 1.00 93.69 99 GLY A O 1
ATOM 754 N N . GLU A 1 100 ? 1.897 -1.922 -17.127 1.00 96.94 100 GLU A N 1
ATOM 755 C CA . GLU A 1 100 ? 1.695 -3.332 -16.809 1.00 96.94 100 GLU A CA 1
ATOM 756 C C . GLU A 1 100 ? 2.555 -3.731 -15.618 1.00 96.94 100 GLU A C 1
ATOM 758 O O . GLU A 1 100 ? 3.779 -3.584 -15.632 1.00 96.94 100 GLU A O 1
ATOM 763 N N . ILE A 1 101 ? 1.911 -4.264 -14.586 1.00 98.06 101 ILE A N 1
ATOM 764 C CA . ILE A 1 101 ? 2.574 -4.783 -13.400 1.00 98.06 101 ILE A CA 1
ATOM 765 C C . ILE A 1 101 ? 3.508 -5.920 -13.824 1.00 98.06 101 ILE A C 1
ATOM 767 O O . ILE A 1 101 ? 3.114 -6.861 -14.522 1.00 98.06 101 ILE A O 1
ATOM 771 N N . LEU A 1 102 ? 4.753 -5.847 -13.357 1.00 96.94 102 LEU A N 1
ATOM 772 C CA . LEU A 1 102 ? 5.779 -6.862 -13.572 1.00 96.94 102 LEU A CA 1
ATOM 773 C C . LEU A 1 102 ? 5.485 -8.072 -12.682 1.00 96.94 102 LEU A C 1
ATOM 775 O O . LEU A 1 102 ? 6.041 -8.214 -11.593 1.00 96.94 102 LEU A O 1
ATOM 779 N N . GLY A 1 103 ? 4.573 -8.936 -13.132 1.00 96.94 103 GLY A N 1
ATOM 780 C CA . GLY A 1 103 ? 4.064 -10.055 -12.337 1.00 96.94 103 GLY A CA 1
ATOM 781 C C . GLY A 1 103 ? 5.156 -10.979 -11.792 1.00 96.94 103 GLY A C 1
ATOM 782 O O . GLY A 1 103 ? 5.068 -11.389 -10.642 1.00 96.94 103 GLY A O 1
ATOM 783 N N . ASN A 1 104 ? 6.211 -11.238 -12.566 1.00 95.75 104 ASN A N 1
ATOM 784 C CA . ASN A 1 104 ? 7.377 -12.013 -12.132 1.00 95.75 104 ASN A CA 1
ATOM 785 C C . ASN A 1 104 ? 8.136 -11.346 -10.971 1.00 95.75 104 ASN A C 1
ATOM 787 O O . ASN A 1 104 ? 8.562 -12.022 -10.041 1.00 95.75 104 ASN A O 1
ATOM 791 N N . VAL A 1 105 ? 8.280 -10.017 -10.990 1.00 95.00 105 VAL A N 1
ATOM 792 C CA . VAL A 1 105 ? 8.899 -9.270 -9.885 1.00 95.00 105 VAL A CA 1
ATOM 793 C C . VAL A 1 105 ? 8.004 -9.324 -8.652 1.00 95.00 105 VAL A C 1
ATOM 795 O O . VAL A 1 105 ? 8.496 -9.523 -7.546 1.00 95.00 105 VAL A O 1
ATOM 798 N N . VAL A 1 106 ? 6.687 -9.201 -8.827 1.00 97.56 106 VAL A N 1
ATOM 799 C CA . VAL A 1 106 ? 5.734 -9.328 -7.717 1.00 97.56 106 VAL A CA 1
ATOM 800 C C . VAL A 1 106 ? 5.747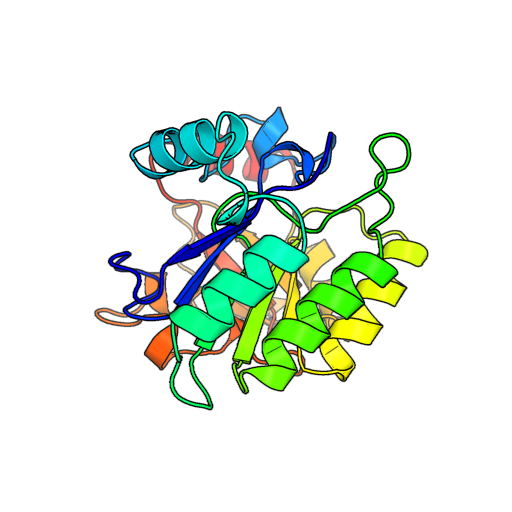 -10.745 -7.123 1.00 97.56 106 VAL A C 1
ATOM 802 O O . VAL A 1 106 ? 5.688 -10.879 -5.903 1.00 97.56 106 VAL A O 1
ATOM 805 N N . ASP A 1 107 ? 5.914 -11.788 -7.941 1.00 97.75 107 ASP A N 1
ATOM 806 C CA . ASP A 1 107 ? 6.071 -13.167 -7.460 1.00 97.75 107 ASP A CA 1
ATOM 807 C C . ASP A 1 107 ? 7.358 -13.346 -6.635 1.00 97.75 107 ASP A C 1
ATOM 809 O O . ASP A 1 107 ? 7.332 -14.024 -5.610 1.00 97.75 107 ASP A O 1
ATOM 813 N N . LEU A 1 108 ? 8.466 -12.700 -7.026 1.00 96.62 108 LEU A N 1
ATOM 814 C CA . LEU A 1 108 ? 9.706 -12.690 -6.238 1.00 96.62 108 LEU A CA 1
ATOM 815 C C . LEU A 1 108 ? 9.520 -11.977 -4.892 1.00 96.62 108 LEU A C 1
ATOM 817 O O . LEU A 1 108 ? 9.988 -12.471 -3.868 1.00 96.62 108 LEU A O 1
ATOM 821 N N . LEU A 1 109 ? 8.808 -10.843 -4.871 1.00 97.44 109 LEU A N 1
ATOM 822 C CA . LEU A 1 109 ? 8.463 -10.158 -3.620 1.00 97.44 109 LEU A CA 1
ATOM 823 C C . LEU A 1 109 ? 7.637 -11.069 -2.707 1.00 97.44 109 LEU A C 1
ATOM 825 O O . LEU A 1 109 ? 7.954 -11.206 -1.527 1.00 97.44 109 LEU A O 1
ATOM 829 N N . ARG A 1 110 ? 6.616 -11.735 -3.259 1.00 97.94 110 ARG A N 1
ATOM 830 C CA . ARG A 1 110 ? 5.805 -12.706 -2.519 1.00 97.94 110 ARG A CA 1
ATOM 831 C C . ARG A 1 110 ? 6.663 -13.840 -1.955 1.00 97.94 110 ARG A C 1
ATOM 833 O O . ARG A 1 110 ? 6.517 -14.143 -0.778 1.00 97.94 110 ARG A O 1
ATOM 840 N N . ALA A 1 111 ? 7.579 -14.409 -2.738 1.00 98.25 111 ALA A N 1
ATOM 841 C CA . ALA A 1 111 ? 8.464 -15.476 -2.271 1.00 98.25 111 ALA A CA 1
ATOM 842 C C . ALA A 1 111 ? 9.338 -15.037 -1.080 1.00 98.25 111 ALA A C 1
ATOM 844 O O . ALA A 1 111 ? 9.513 -15.802 -0.134 1.00 98.25 111 ALA A O 1
ATOM 845 N N . ILE A 1 112 ? 9.830 -13.789 -1.074 1.00 97.94 112 ILE A N 1
ATOM 846 C CA . ILE A 1 112 ? 10.545 -13.219 0.084 1.00 97.94 112 ILE A CA 1
ATOM 847 C C . ILE A 1 112 ? 9.626 -13.178 1.310 1.00 97.94 112 ILE A C 1
ATOM 849 O O . ILE A 1 112 ? 10.043 -13.541 2.410 1.00 97.94 112 ILE A O 1
ATOM 853 N N . PHE A 1 113 ? 8.377 -12.743 1.141 1.00 98.31 113 PHE A N 1
ATOM 854 C CA . PHE A 1 113 ? 7.419 -12.646 2.242 1.00 98.31 113 PHE A CA 1
ATOM 855 C C . PHE A 1 113 ? 7.041 -14.022 2.803 1.00 98.31 113 PHE A C 1
ATOM 857 O O . PHE A 1 113 ? 7.036 -14.201 4.019 1.00 98.31 113 PHE A O 1
ATOM 864 N N . GLU A 1 114 ? 6.791 -14.999 1.933 1.00 98.12 114 GLU A N 1
ATOM 865 C CA . GLU A 1 114 ? 6.493 -16.384 2.310 1.00 98.12 114 GLU A CA 1
ATOM 866 C C . GLU A 1 114 ? 7.660 -17.031 3.055 1.00 98.12 114 GLU A C 1
ATOM 868 O O . GLU A 1 114 ? 7.457 -17.602 4.122 1.00 98.12 114 GLU A O 1
ATOM 873 N N . ALA A 1 115 ? 8.891 -16.867 2.559 1.00 97.88 115 ALA A N 1
ATOM 874 C CA . ALA A 1 115 ? 10.093 -17.404 3.200 1.00 97.88 115 ALA A CA 1
ATOM 875 C C . ALA A 1 115 ? 10.361 -16.814 4.597 1.00 97.88 115 ALA A C 1
ATOM 877 O O . ALA A 1 115 ? 11.096 -17.403 5.384 1.00 97.88 115 ALA A O 1
ATOM 878 N N . ASN A 1 116 ? 9.782 -15.649 4.901 1.00 98.00 116 ASN A N 1
ATOM 879 C CA . ASN A 1 116 ? 9.869 -14.997 6.209 1.00 98.00 116 ASN A CA 1
ATOM 880 C C . ASN A 1 116 ? 8.556 -15.095 7.005 1.00 98.00 116 ASN A C 1
ATOM 882 O O . ASN A 1 116 ? 8.412 -14.424 8.027 1.00 98.00 116 ASN A O 1
ATOM 886 N N . GLU A 1 117 ? 7.595 -15.890 6.522 1.00 98.06 117 GLU A N 1
ATOM 887 C CA . GLU A 1 117 ? 6.310 -16.180 7.163 1.00 98.06 117 GLU A CA 1
ATOM 888 C C . GLU A 1 117 ? 5.529 -14.926 7.595 1.00 98.06 117 GLU A C 1
ATOM 890 O O . GLU A 1 117 ? 4.807 -14.927 8.594 1.00 98.06 117 GLU A O 1
ATOM 895 N N . VAL A 1 118 ? 5.671 -13.817 6.865 1.00 98.25 118 VAL A N 1
ATOM 896 C CA . VAL A 1 118 ? 4.924 -12.584 7.153 1.00 98.25 118 VAL A CA 1
ATOM 897 C C . VAL A 1 118 ? 3.556 -12.603 6.474 1.00 98.25 118 VAL A C 1
ATOM 899 O O . VAL A 1 118 ? 3.303 -13.379 5.559 1.00 98.25 118 VAL A O 1
ATOM 902 N N . VAL A 1 119 ? 2.660 -11.712 6.905 1.00 98.38 119 VAL A N 1
ATOM 903 C CA . VAL A 1 119 ? 1.322 -11.538 6.318 1.00 98.38 119 VAL A CA 1
ATOM 904 C C . VAL A 1 119 ? 1.290 -10.222 5.530 1.00 98.38 119 VAL A C 1
ATOM 906 O O . VAL A 1 119 ? 1.017 -9.166 6.116 1.00 98.38 119 VAL A O 1
ATOM 909 N N . PRO A 1 120 ? 1.618 -10.234 4.224 1.00 98.50 120 PRO A N 1
ATOM 910 C CA . PRO A 1 120 ? 1.757 -9.017 3.441 1.00 98.50 120 PRO A CA 1
ATOM 911 C C . PRO A 1 120 ? 0.419 -8.494 2.915 1.00 98.50 120 PRO A C 1
ATOM 913 O O . PRO A 1 120 ? -0.432 -9.235 2.418 1.00 98.50 120 PRO A O 1
ATOM 916 N N . PHE A 1 121 ? 0.258 -7.171 2.956 1.00 98.75 121 PHE A N 1
ATOM 917 C CA . PHE A 1 121 ? -0.811 -6.482 2.244 1.00 98.75 121 PHE A CA 1
ATOM 918 C C . PHE A 1 121 ? -0.372 -5.121 1.699 1.00 98.75 121 PHE A C 1
ATOM 920 O O . PHE A 1 121 ? 0.443 -4.418 2.302 1.00 98.75 12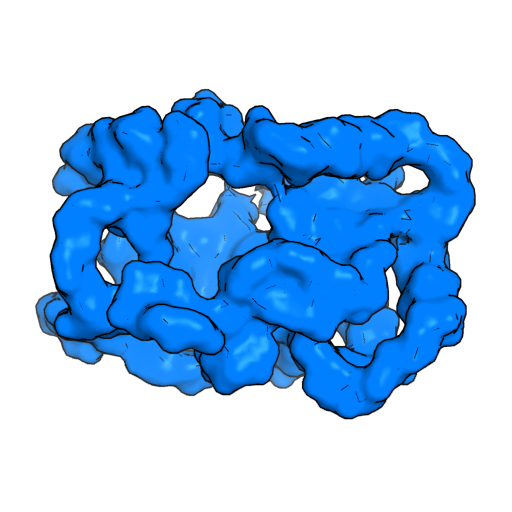1 PHE A O 1
ATOM 927 N N . THR A 1 122 ? -0.957 -4.713 0.574 1.00 98.50 122 THR A N 1
ATOM 928 C CA . THR A 1 122 ? -0.689 -3.419 -0.069 1.00 98.50 122 THR A CA 1
ATOM 929 C C . THR A 1 122 ? -1.950 -2.800 -0.678 1.00 98.50 122 THR A C 1
ATOM 931 O O . THR A 1 122 ? -3.012 -3.421 -0.659 1.00 98.50 122 THR A O 1
ATOM 934 N N . TYR A 1 123 ? -1.849 -1.556 -1.155 1.00 97.75 123 TYR A N 1
ATOM 935 C CA . TYR A 1 123 ? -2.840 -0.925 -2.037 1.00 97.75 123 TYR A CA 1
ATOM 936 C C . TYR A 1 123 ? -2.155 -0.645 -3.368 1.00 97.75 123 TYR A C 1
ATOM 938 O O . TYR A 1 123 ? -0.992 -0.249 -3.356 1.00 97.75 123 TYR A O 1
ATOM 946 N N . THR A 1 124 ? -2.879 -0.800 -4.469 1.00 97.56 124 THR A N 1
ATOM 947 C CA . THR A 1 124 ? -2.383 -0.414 -5.787 1.00 97.56 124 THR A CA 1
ATOM 948 C C . THR A 1 124 ? -3.325 0.561 -6.476 1.00 97.56 124 THR A C 1
ATOM 950 O O . THR A 1 124 ? -4.544 0.393 -6.410 1.00 97.56 124 THR A O 1
ATOM 953 N N . HIS A 1 125 ? -2.752 1.583 -7.110 1.00 95.44 125 HIS A N 1
ATOM 954 C CA . HIS A 1 125 ? -3.440 2.520 -8.002 1.00 95.44 125 HIS A CA 1
ATOM 955 C C . HIS A 1 125 ? -3.175 2.200 -9.477 1.00 95.44 125 HIS A C 1
ATOM 957 O O . HIS A 1 125 ? -3.508 3.006 -10.341 1.00 95.44 125 HIS A O 1
ATOM 963 N N . HIS A 1 126 ? -2.541 1.060 -9.775 1.00 96.00 126 HIS A N 1
ATOM 964 C CA . HIS A 1 126 ? -2.333 0.622 -11.150 1.00 96.00 126 HIS A CA 1
ATOM 965 C C . HIS A 1 126 ? -3.664 0.425 -11.867 1.00 96.00 126 HIS A C 1
ATOM 967 O O . HIS A 1 126 ? -4.663 0.006 -11.271 1.00 96.00 126 HIS A O 1
ATOM 973 N N . ARG A 1 127 ? -3.657 0.684 -13.178 1.00 95.00 127 ARG A N 1
ATOM 974 C CA . ARG A 1 127 ? -4.820 0.474 -14.043 1.00 95.00 127 ARG A CA 1
ATOM 975 C C . ARG A 1 127 ? -5.354 -0.938 -13.885 1.00 95.00 127 ARG A C 1
ATOM 977 O O . ARG A 1 127 ? -4.601 -1.907 -13.902 1.00 95.00 127 ARG A O 1
ATOM 984 N N . GLN A 1 128 ? -6.671 -1.056 -13.824 1.00 95.88 128 GLN A N 1
ATOM 985 C CA . GLN A 1 128 ? -7.369 -2.333 -13.692 1.00 95.88 128 GLN A CA 1
ATOM 986 C C . GLN A 1 128 ? -7.574 -2.987 -15.070 1.00 95.88 128 GLN A C 1
ATOM 988 O O . GLN A 1 128 ? -8.705 -3.255 -15.473 1.00 95.88 128 GLN A O 1
ATOM 993 N N . THR A 1 129 ? -6.479 -3.169 -15.815 1.00 96.94 129 THR A N 1
ATOM 994 C CA . THR A 1 129 ? -6.448 -3.943 -17.066 1.00 96.94 129 THR A CA 1
ATOM 995 C C . THR A 1 129 ? -6.533 -5.435 -16.758 1.00 96.94 129 THR A C 1
ATOM 997 O O . THR A 1 129 ? -6.197 -5.852 -15.652 1.00 96.94 129 THR A O 1
ATOM 1000 N N . GLU A 1 130 ? -6.931 -6.259 -17.726 1.00 97.69 130 GLU A N 1
ATOM 1001 C CA . GLU A 1 130 ? -6.996 -7.716 -17.527 1.00 97.69 130 GLU A CA 1
ATOM 1002 C C . GLU A 1 130 ? -5.635 -8.309 -17.120 1.00 97.69 130 GLU A C 1
ATOM 1004 O O . GLU A 1 130 ? -5.571 -9.116 -16.194 1.00 97.69 130 GLU A O 1
ATOM 1009 N N . HIS A 1 131 ? -4.530 -7.826 -17.704 1.00 98.00 131 HIS A N 1
ATOM 1010 C CA . HIS A 1 131 ? -3.176 -8.204 -17.276 1.00 98.00 131 HIS A CA 1
ATOM 1011 C C . HIS A 1 131 ? -2.934 -7.886 -15.794 1.00 98.00 131 HIS A C 1
ATOM 1013 O O . HIS A 1 131 ? -2.618 -8.783 -15.011 1.00 98.00 131 HIS A O 1
ATOM 1019 N N . ASN A 1 132 ? -3.140 -6.634 -15.375 1.00 98.50 132 ASN A N 1
ATOM 1020 C CA . ASN A 1 132 ? -2.890 -6.215 -13.993 1.00 98.50 132 ASN A CA 1
ATOM 1021 C C . ASN A 1 132 ? -3.815 -6.931 -13.002 1.00 98.50 132 ASN A C 1
ATOM 1023 O O . ASN A 1 132 ? -3.364 -7.360 -11.940 1.00 98.50 132 ASN A O 1
ATOM 1027 N N . LEU A 1 133 ? -5.088 -7.114 -13.359 1.00 98.69 133 LEU A N 1
ATOM 1028 C CA . LEU A 1 133 ? -6.052 -7.856 -12.550 1.00 98.69 133 LEU A CA 1
ATOM 1029 C C . LEU A 1 133 ? -5.665 -9.331 -12.410 1.00 98.69 133 LEU A C 1
ATOM 1031 O O . LEU A 1 133 ? -5.804 -9.873 -11.317 1.00 98.69 133 LEU A O 1
ATOM 1035 N N . SER A 1 134 ? -5.114 -9.963 -13.452 1.00 98.62 134 SER A N 1
ATOM 1036 C CA . SER A 1 134 ? -4.620 -11.343 -13.361 1.00 98.62 134 SER A CA 1
ATOM 1037 C C . SER A 1 134 ? -3.450 -11.479 -12.378 1.00 98.62 134 SER A C 1
ATOM 1039 O O . SER A 1 134 ? -3.409 -12.421 -11.583 1.00 98.62 134 SER A O 1
ATOM 1041 N N . VAL A 1 135 ? -2.531 -10.504 -12.356 1.00 98.75 135 VAL A N 1
ATOM 1042 C CA . VAL A 1 135 ? -1.427 -10.472 -11.385 1.00 98.75 135 VAL A CA 1
ATOM 1043 C C . VAL A 1 135 ? -1.975 -10.291 -9.970 1.00 98.75 135 VAL A C 1
ATOM 1045 O O . VAL A 1 135 ? -1.573 -11.018 -9.063 1.00 98.75 135 VAL A O 1
ATOM 1048 N N . VAL A 1 136 ? -2.907 -9.353 -9.783 1.00 98.75 136 VAL A N 1
ATOM 1049 C CA . VAL A 1 136 ? -3.560 -9.074 -8.494 1.00 98.75 136 VAL A CA 1
ATOM 1050 C C . VAL A 1 136 ? -4.307 -10.305 -7.968 1.00 98.75 136 VAL A C 1
ATOM 1052 O O . VAL A 1 136 ? -4.148 -10.644 -6.796 1.00 98.75 136 VAL A O 1
ATOM 1055 N N . ASP A 1 137 ? -5.093 -10.989 -8.806 1.00 98.69 137 ASP A N 1
ATOM 1056 C CA . ASP A 1 137 ? -5.824 -12.204 -8.417 1.00 98.69 137 ASP A CA 1
ATOM 1057 C C . ASP A 1 137 ? -4.854 -13.308 -7.985 1.00 98.69 137 ASP A C 1
ATOM 1059 O O . ASP A 1 137 ? -4.990 -13.865 -6.893 1.00 98.69 137 ASP A O 1
ATOM 1063 N N . ARG A 1 138 ? -3.804 -13.549 -8.782 1.00 98.50 138 ARG A N 1
ATOM 1064 C CA . ARG A 1 138 ? -2.758 -14.524 -8.454 1.00 98.50 138 ARG A CA 1
ATOM 1065 C C . ARG A 1 138 ? -2.126 -14.250 -7.088 1.00 98.50 138 ARG A C 1
ATOM 1067 O O . ARG A 1 138 ? -1.994 -15.178 -6.294 1.00 98.50 138 ARG A O 1
ATOM 1074 N N . GLN A 1 139 ? -1.772 -12.997 -6.787 1.00 98.69 139 GLN A N 1
ATOM 1075 C CA . GLN A 1 139 ? -1.181 -12.649 -5.489 1.00 98.69 139 GLN A CA 1
ATOM 1076 C C . GLN A 1 139 ? -2.165 -12.827 -4.331 1.00 98.69 139 GLN A C 1
ATOM 1078 O O . GLN A 1 139 ? -1.805 -13.400 -3.303 1.00 98.69 139 GLN A O 1
ATOM 1083 N N . ASN A 1 140 ? -3.415 -12.387 -4.507 1.00 98.69 140 ASN A N 1
ATOM 1084 C CA . ASN A 1 140 ? -4.453 -12.510 -3.485 1.00 98.69 140 ASN A CA 1
ATOM 1085 C C . ASN A 1 140 ? -4.732 -13.978 -3.128 1.00 98.69 140 ASN A C 1
ATOM 1087 O O . ASN A 1 140 ? -4.882 -14.300 -1.949 1.00 98.69 140 ASN A O 1
ATOM 1091 N N . ARG A 1 141 ? -4.745 -14.875 -4.124 1.00 98.06 141 ARG A N 1
ATOM 1092 C CA . ARG A 1 141 ? -4.880 -16.329 -3.922 1.00 98.06 141 ARG A CA 1
ATOM 1093 C C . ARG A 1 141 ? -3.669 -16.955 -3.233 1.00 98.06 141 ARG A C 1
ATOM 1095 O O . ARG A 1 141 ? -3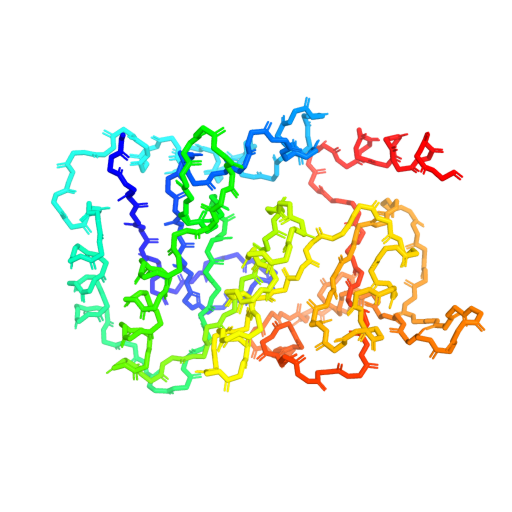.829 -17.934 -2.514 1.00 98.06 141 ARG A O 1
ATOM 1102 N N . ALA A 1 142 ? -2.485 -16.384 -3.437 1.00 97.62 142 ALA A N 1
ATOM 1103 C CA . ALA A 1 142 ? -1.226 -16.861 -2.874 1.00 97.62 142 ALA A CA 1
ATOM 1104 C C . ALA A 1 142 ? -0.853 -16.192 -1.533 1.00 97.62 142 ALA A C 1
ATOM 1106 O O . ALA A 1 142 ? 0.270 -16.323 -1.068 1.00 97.62 142 ALA A O 1
ATOM 1107 N N . GLY A 1 143 ? -1.770 -15.457 -0.893 1.00 97.00 143 GLY A N 1
ATOM 1108 C CA . GLY A 1 143 ? -1.546 -14.890 0.444 1.00 97.00 143 GLY A CA 1
ATOM 1109 C C . GLY A 1 143 ? -0.877 -13.511 0.478 1.00 97.00 143 GLY A C 1
ATOM 1110 O O . GLY A 1 143 ? -0.730 -12.944 1.562 1.00 97.00 143 GLY A O 1
ATOM 1111 N N . PHE A 1 144 ? -0.559 -12.908 -0.675 1.00 98.44 144 PHE A N 1
ATOM 1112 C CA . PHE A 1 144 ? -0.182 -11.496 -0.756 1.00 98.44 144 PHE A CA 1
ATOM 1113 C C . PHE A 1 144 ? -1.383 -10.626 -1.115 1.00 98.44 144 PHE A C 1
ATOM 1115 O O . PHE A 1 144 ? -1.754 -10.480 -2.276 1.00 98.44 144 PHE A O 1
ATOM 1122 N N . THR A 1 145 ? -1.995 -10.016 -0.092 1.00 98.81 145 THR A N 1
ATOM 1123 C CA . THR A 1 145 ? -3.235 -9.257 -0.286 1.00 98.81 145 THR A CA 1
ATOM 1124 C C . THR A 1 145 ? -2.974 -7.916 -0.979 1.00 98.81 145 THR A C 1
ATOM 1126 O O . THR A 1 145 ? -2.548 -6.939 -0.356 1.00 98.81 145 THR A O 1
ATOM 1129 N N . VAL A 1 146 ? -3.286 -7.836 -2.268 1.00 98.81 146 VAL A N 1
ATOM 1130 C CA . VAL A 1 146 ? -3.215 -6.616 -3.074 1.00 98.81 146 VAL A CA 1
ATOM 1131 C C . VAL A 1 146 ? -4.613 -6.025 -3.197 1.00 98.81 146 VAL A C 1
ATOM 1133 O O . VAL A 1 146 ? -5.476 -6.555 -3.893 1.00 98.81 146 VAL A O 1
ATOM 1136 N N . ASN A 1 147 ? -4.834 -4.910 -2.504 1.00 98.75 147 ASN A N 1
ATOM 1137 C CA . ASN A 1 147 ? -6.106 -4.202 -2.517 1.00 98.75 147 ASN A CA 1
ATOM 1138 C C . ASN A 1 147 ? -6.164 -3.210 -3.687 1.00 98.75 147 ASN A C 1
ATOM 1140 O O . ASN A 1 147 ? -5.288 -2.347 -3.798 1.00 98.75 147 ASN A O 1
ATOM 1144 N N . LEU A 1 148 ? -7.221 -3.265 -4.494 1.00 98.44 148 LEU A N 1
ATOM 1145 C CA . LEU A 1 148 ? -7.454 -2.293 -5.560 1.00 98.44 148 LEU A CA 1
ATOM 1146 C C . LEU A 1 148 ? -7.915 -0.960 -4.965 1.00 98.44 148 LEU A C 1
ATOM 1148 O O . LEU A 1 148 ? -8.988 -0.884 -4.362 1.00 98.44 148 LEU A O 1
ATOM 1152 N N . SER A 1 149 ? -7.104 0.084 -5.131 1.00 96.12 149 SER A N 1
ATOM 1153 C CA . SER A 1 149 ? -7.472 1.454 -4.781 1.00 96.12 149 SER A CA 1
ATOM 1154 C C . SER A 1 149 ? -8.307 2.037 -5.914 1.00 96.12 149 SER A C 1
ATOM 1156 O O . SER A 1 149 ? -7.812 2.244 -7.018 1.00 96.12 149 SER A O 1
ATOM 1158 N N . CYS A 1 150 ? -9.597 2.215 -5.657 1.00 94.50 150 CYS A N 1
ATOM 1159 C CA . CYS A 1 150 ? -10.575 2.684 -6.624 1.00 94.50 150 CYS A CA 1
ATOM 1160 C C . CYS A 1 150 ? -10.911 4.154 -6.368 1.00 94.50 150 CYS A C 1
ATOM 1162 O O . CYS A 1 150 ? -10.989 4.595 -5.219 1.00 94.50 150 CYS A O 1
ATOM 1164 N N . ASP A 1 151 ? -11.168 4.889 -7.446 1.00 87.44 151 ASP A N 1
ATOM 1165 C CA . ASP A 1 151 ? -11.435 6.328 -7.378 1.00 87.44 151 ASP A CA 1
ATOM 1166 C C . ASP A 1 151 ? -12.877 6.685 -7.005 1.00 87.44 151 ASP A C 1
ATOM 1168 O O . ASP A 1 151 ? -13.148 7.842 -6.697 1.00 87.44 151 ASP A O 1
ATOM 1172 N N . SER A 1 152 ? -13.786 5.705 -6.980 1.00 91.94 152 SER A N 1
ATOM 1173 C CA . SER A 1 152 ? -15.185 5.885 -6.584 1.00 91.94 152 SER A CA 1
ATOM 1174 C C . SER A 1 152 ? -15.727 4.683 -5.805 1.00 91.94 152 SER A C 1
ATOM 1176 O O . SER A 1 152 ? -15.191 3.569 -5.884 1.00 91.94 152 SER A O 1
ATOM 1178 N N . GLU A 1 153 ? -16.808 4.903 -5.048 1.00 96.38 153 GLU A N 1
ATOM 1179 C CA . GLU A 1 153 ? -17.562 3.833 -4.377 1.00 96.38 153 GLU A CA 1
ATOM 1180 C C . GLU A 1 153 ? -18.129 2.831 -5.391 1.00 96.38 153 GLU A C 1
ATOM 1182 O O . GLU A 1 153 ? -17.999 1.624 -5.192 1.00 96.38 153 GLU A O 1
ATOM 1187 N N . GLU A 1 154 ? -18.669 3.315 -6.513 1.00 96.25 154 GLU A N 1
ATOM 1188 C CA . GLU A 1 154 ? -19.207 2.479 -7.590 1.00 96.25 154 GLU A CA 1
ATOM 1189 C C . GLU A 1 154 ? -18.138 1.528 -8.146 1.00 96.25 154 GLU A C 1
ATOM 1191 O O . GLU A 1 154 ? -18.335 0.309 -8.203 1.00 96.25 154 GLU A O 1
ATOM 1196 N N . ARG A 1 155 ? -16.953 2.059 -8.483 1.00 96.19 155 ARG A N 1
ATOM 1197 C CA . ARG A 1 155 ? -15.852 1.243 -9.006 1.00 96.19 155 ARG A CA 1
ATOM 1198 C C . ARG A 1 155 ? -15.350 0.243 -7.968 1.00 96.19 155 ARG A C 1
ATOM 1200 O O . ARG A 1 155 ? -15.062 -0.902 -8.321 1.00 96.19 155 ARG A O 1
ATOM 1207 N N . ALA A 1 156 ? -15.274 0.648 -6.700 1.00 98.06 156 ALA A N 1
ATOM 1208 C CA . ALA A 1 156 ? -14.893 -0.248 -5.613 1.00 98.06 156 ALA A CA 1
ATOM 1209 C C . ALA A 1 156 ? -15.913 -1.375 -5.421 1.00 98.06 156 ALA A C 1
ATOM 1211 O O . ALA A 1 156 ? -15.520 -2.526 -5.229 1.00 98.06 156 ALA A O 1
ATOM 1212 N N . SER A 1 157 ? -17.208 -1.069 -5.525 1.00 98.44 157 SER A N 1
ATOM 1213 C CA . SER A 1 157 ? -18.272 -2.066 -5.462 1.00 98.44 157 SER A CA 1
ATOM 1214 C C . SER A 1 157 ? -18.197 -3.053 -6.618 1.00 98.44 157 SER A C 1
ATOM 1216 O O . SER A 1 157 ? -18.210 -4.264 -6.399 1.00 98.44 157 SER A O 1
ATOM 1218 N N . MET A 1 158 ? -18.048 -2.550 -7.845 1.00 98.25 158 MET A N 1
ATOM 1219 C CA . MET A 1 158 ? -17.896 -3.372 -9.044 1.00 98.25 158 MET A CA 1
ATOM 1220 C C . MET A 1 158 ? -16.734 -4.363 -8.894 1.00 98.25 158 MET A C 1
ATOM 1222 O O . MET A 1 158 ? -16.907 -5.560 -9.121 1.00 98.25 158 MET A O 1
ATOM 1226 N N . MET A 1 159 ? -15.556 -3.889 -8.475 1.00 98.44 159 MET A N 1
ATOM 1227 C CA . MET A 1 159 ? -14.386 -4.753 -8.286 1.00 98.44 159 MET A CA 1
ATOM 1228 C C . MET A 1 159 ? -14.552 -5.726 -7.121 1.00 98.44 159 MET A C 1
ATOM 1230 O O . MET A 1 159 ? -14.128 -6.878 -7.218 1.00 98.44 159 MET A O 1
ATOM 1234 N N . HIS A 1 160 ? -15.224 -5.308 -6.049 1.00 98.50 160 HIS A N 1
ATOM 1235 C CA . HIS A 1 160 ? -15.533 -6.191 -4.934 1.00 98.50 160 HIS A CA 1
ATOM 1236 C C . HIS A 1 160 ? -16.444 -7.350 -5.343 1.00 98.50 160 HIS A C 1
ATOM 1238 O O . HIS A 1 160 ? -16.149 -8.498 -5.014 1.00 98.50 160 HIS A O 1
ATOM 1244 N N . ARG A 1 161 ? -17.494 -7.085 -6.131 1.00 98.06 161 ARG A N 1
ATOM 1245 C CA . ARG A 1 161 ? -18.373 -8.133 -6.679 1.00 98.06 161 ARG A CA 1
ATOM 1246 C C . ARG A 1 161 ? -17.651 -9.068 -7.651 1.00 98.06 161 ARG A C 1
ATOM 1248 O O . ARG A 1 161 ? -18.013 -10.235 -7.742 1.00 98.06 161 ARG A O 1
ATOM 1255 N N . ARG A 1 162 ? -16.598 -8.591 -8.325 1.00 97.75 162 ARG A N 1
ATOM 1256 C CA . ARG A 1 162 ? -15.684 -9.426 -9.130 1.00 97.75 162 ARG A CA 1
ATOM 1257 C C . ARG A 1 162 ? -14.718 -10.275 -8.287 1.00 97.75 162 ARG A C 1
ATOM 1259 O O . ARG A 1 162 ? -13.930 -11.016 -8.860 1.00 97.75 162 ARG A O 1
ATOM 1266 N N . GLY A 1 163 ? -14.763 -10.177 -6.956 1.00 97.75 163 GLY A N 1
ATOM 1267 C CA . GLY A 1 163 ? -13.935 -10.967 -6.040 1.00 97.75 163 GLY A CA 1
ATOM 1268 C C . GLY A 1 163 ? -12.643 -10.284 -5.589 1.00 97.75 163 GLY A C 1
ATOM 1269 O O . GLY A 1 163 ? -11.868 -10.889 -4.850 1.00 97.75 163 GLY A O 1
ATOM 1270 N N . PHE A 1 164 ? -12.402 -9.027 -5.975 1.00 98.56 164 PHE A N 1
ATOM 1271 C CA . PHE A 1 164 ? -11.182 -8.320 -5.592 1.00 98.56 164 PHE A CA 1
ATOM 1272 C C . PHE A 1 164 ? -11.345 -7.571 -4.262 1.00 98.56 164 PHE A C 1
ATOM 1274 O O . PHE A 1 164 ? -12.302 -6.801 -4.089 1.00 98.56 164 PHE A O 1
ATOM 1281 N N . PRO A 1 165 ? -10.386 -7.683 -3.325 1.00 98.50 165 PRO A N 1
ATOM 1282 C CA . PRO A 1 165 ? -10.350 -6.795 -2.175 1.00 98.50 165 PRO A CA 1
ATOM 1283 C C . PRO A 1 165 ? -10.171 -5.357 -2.668 1.00 98.50 165 PRO A C 1
ATOM 1285 O O . PRO A 1 165 ? -9.149 -5.004 -3.249 1.00 98.50 165 PRO A O 1
ATOM 1288 N N . SER A 1 166 ? -11.172 -4.518 -2.427 1.00 98.44 166 SER A N 1
ATOM 1289 C CA . SER A 1 166 ? -11.219 -3.159 -2.969 1.00 98.44 166 SER A CA 1
ATOM 1290 C C . SER A 1 166 ? -11.319 -2.125 -1.856 1.00 98.44 166 SER A C 1
ATOM 1292 O O . SER A 1 166 ? -11.830 -2.409 -0.761 1.00 98.44 166 SER A O 1
ATOM 1294 N N . VAL A 1 167 ? -10.778 -0.941 -2.123 1.00 98.31 167 VAL A N 1
ATOM 1295 C CA . VAL A 1 167 ? -10.855 0.231 -1.253 1.00 98.31 167 VAL A CA 1
ATOM 1296 C C . VAL A 1 167 ? -11.165 1.476 -2.070 1.00 98.31 167 VAL A C 1
ATOM 1298 O O . VAL A 1 167 ? -10.866 1.514 -3.258 1.00 98.31 167 VAL A O 1
ATOM 1301 N N . CYS A 1 168 ? -11.719 2.503 -1.440 1.00 96.19 168 CYS A N 1
ATOM 1302 C CA . CYS A 1 168 ? -11.869 3.824 -2.049 1.00 96.19 168 CYS A CA 1
ATOM 1303 C C . CYS A 1 168 ? -11.650 4.931 -1.017 1.00 96.19 168 CYS A C 1
ATOM 1305 O O . CYS A 1 168 ? -11.514 4.672 0.186 1.00 96.19 168 CYS A O 1
ATOM 1307 N N . VAL A 1 169 ? -11.581 6.170 -1.500 1.00 93.69 169 VAL A N 1
ATOM 1308 C CA . VAL A 1 169 ? -11.490 7.367 -0.663 1.00 93.69 169 VAL A CA 1
ATOM 1309 C C . VAL A 1 169 ? -12.794 8.150 -0.769 1.00 93.69 169 VAL A C 1
ATOM 1311 O O . VAL A 1 169 ? -13.313 8.325 -1.864 1.00 93.69 169 VAL A O 1
ATOM 1314 N N . VAL A 1 170 ? -13.292 8.630 0.367 1.00 92.94 170 VAL A N 1
ATOM 1315 C CA . VAL A 1 170 ? -14.461 9.520 0.475 1.00 92.94 170 VAL A CA 1
ATOM 1316 C C . VAL A 1 170 ? -14.045 10.881 1.040 1.00 92.94 170 VAL A C 1
ATOM 1318 O O . VAL A 1 170 ? -12.938 10.995 1.596 1.00 92.94 170 VAL A O 1
ATOM 1321 N N . PRO A 1 171 ? -14.897 11.916 0.924 1.00 92.19 171 PRO A N 1
ATOM 1322 C CA . PRO A 1 171 ? -14.649 13.214 1.537 1.00 92.19 171 PRO A CA 1
ATOM 1323 C C . PRO A 1 171 ? -14.273 13.125 3.023 1.00 92.19 171 PRO A C 1
ATOM 1325 O O . PRO A 1 171 ? -14.640 12.202 3.753 1.00 92.19 171 PRO A O 1
ATOM 1328 N N . ALA A 1 172 ? -13.462 14.082 3.470 1.00 91.12 172 ALA A N 1
ATOM 1329 C CA . ALA A 1 172 ? -12.925 14.116 4.830 1.00 91.12 172 ALA A CA 1
ATOM 1330 C C . ALA A 1 172 ? -14.005 14.211 5.927 1.00 91.12 172 ALA A C 1
ATOM 1332 O O . ALA A 1 172 ? -13.771 13.759 7.048 1.00 91.12 172 ALA A O 1
ATOM 1333 N N . ASP A 1 173 ? -15.141 14.821 5.606 1.00 91.50 173 ASP A N 1
ATOM 1334 C CA . ASP A 1 173 ? -16.299 15.077 6.463 1.00 91.50 173 ASP A CA 1
ATOM 1335 C C . ASP A 1 173 ? -17.386 13.994 6.372 1.00 91.50 173 ASP A C 1
ATOM 1337 O O . ASP A 1 173 ? -18.372 14.065 7.103 1.00 91.50 173 ASP A O 1
ATOM 1341 N N . ASP A 1 174 ? -17.189 12.954 5.554 1.00 93.75 174 ASP A N 1
ATOM 1342 C CA . ASP A 1 174 ? -18.097 11.810 5.490 1.00 93.75 174 ASP A CA 1
ATOM 1343 C C . ASP A 1 174 ? -18.229 11.150 6.871 1.00 93.75 174 ASP A C 1
ATOM 1345 O O . ASP A 1 174 ? -17.258 10.636 7.428 1.00 93.75 174 ASP A O 1
ATOM 1349 N N . THR A 1 175 ? -19.432 11.137 7.444 1.00 95.00 175 THR A N 1
ATOM 1350 C CA . THR A 1 175 ? -19.678 10.627 8.801 1.00 95.00 175 THR A CA 1
ATOM 1351 C C . THR A 1 175 ? -20.034 9.144 8.846 1.00 95.00 175 THR A C 1
ATOM 1353 O O . THR A 1 175 ? -20.030 8.553 9.932 1.00 95.00 175 THR A O 1
ATOM 1356 N N . ARG A 1 176 ? -20.264 8.497 7.696 1.00 96.56 176 ARG A N 1
ATOM 1357 C CA . ARG A 1 176 ? -20.675 7.092 7.621 1.00 96.56 176 ARG A CA 1
ATOM 1358 C C . ARG A 1 176 ? -19.593 6.188 8.213 1.00 96.56 176 ARG A C 1
ATOM 1360 O O . ARG A 1 176 ? -18.388 6.449 8.107 1.00 96.56 176 ARG A O 1
ATOM 1367 N N . THR A 1 177 ? -20.022 5.107 8.860 1.00 96.62 177 THR A N 1
ATOM 1368 C CA . THR A 1 177 ? -19.130 4.080 9.435 1.00 96.62 177 THR A CA 1
ATOM 1369 C C . THR A 1 177 ? -19.340 2.706 8.798 1.00 96.62 177 THR A C 1
ATOM 1371 O O . THR A 1 177 ? -18.390 1.928 8.698 1.00 96.62 177 THR A O 1
ATOM 1374 N N . GLY A 1 178 ? -20.544 2.433 8.290 1.00 97.50 178 GLY A N 1
ATOM 1375 C CA . GLY A 1 178 ? -20.837 1.309 7.409 1.00 97.50 178 GLY A CA 1
ATOM 1376 C C . GLY A 1 178 ? -22.191 1.468 6.719 1.00 97.50 178 GLY A C 1
ATOM 1377 O O . GLY A 1 178 ? -23.105 2.063 7.282 1.00 97.50 178 GLY A O 1
ATOM 1378 N N . TRP A 1 179 ? -22.294 0.977 5.487 1.00 98.19 179 TRP A N 1
ATOM 1379 C CA . TRP A 1 179 ? -23.504 1.044 4.659 1.00 98.19 179 TRP A CA 1
ATOM 1380 C C . TRP A 1 179 ? -23.493 -0.074 3.612 1.00 98.19 179 TRP A C 1
ATOM 1382 O O . TRP A 1 179 ? -22.552 -0.875 3.544 1.00 98.19 179 TRP A O 1
ATOM 1392 N N . ARG A 1 180 ? -24.561 -0.149 2.817 1.00 98.38 180 ARG A N 1
ATOM 1393 C CA . ARG A 1 180 ? -24.624 -0.957 1.600 1.00 98.38 180 ARG A CA 1
ATOM 1394 C C . ARG A 1 180 ? -25.005 -0.069 0.427 1.00 98.38 180 ARG A C 1
ATOM 1396 O O . ARG A 1 180 ? -25.723 0.907 0.630 1.00 98.38 180 ARG A O 1
ATOM 1403 N N . ASP A 1 181 ? -24.515 -0.404 -0.755 1.00 97.62 181 ASP A N 1
ATOM 1404 C CA . ASP A 1 181 ? -25.025 0.182 -1.993 1.00 97.62 181 ASP A CA 1
ATOM 1405 C C . ASP A 1 181 ? -26.270 -0.568 -2.498 1.00 97.62 181 ASP A C 1
ATOM 1407 O O . ASP A 1 181 ? -26.726 -1.546 -1.896 1.00 97.62 181 ASP A O 1
ATOM 1411 N N . GLU A 1 182 ? -26.801 -0.118 -3.633 1.00 97.00 182 GLU A N 1
ATOM 1412 C CA . GLU A 1 182 ? -27.939 -0.720 -4.339 1.00 97.00 182 GLU A CA 1
ATOM 1413 C C . GLU A 1 182 ? -27.710 -2.171 -4.794 1.00 97.00 182 GLU A C 1
ATOM 1415 O O . GLU A 1 182 ? -28.665 -2.917 -4.999 1.00 97.00 182 GLU A O 1
ATOM 1420 N N . HIS A 1 183 ? -26.454 -2.609 -4.897 1.00 97.12 183 HIS A N 1
ATOM 1421 C CA . HIS A 1 183 ? -26.089 -3.985 -5.235 1.00 97.12 183 HIS A CA 1
ATOM 1422 C C . HIS A 1 183 ? -25.875 -4.865 -3.994 1.00 97.12 183 HIS A C 1
ATOM 1424 O O . HIS A 1 183 ? -25.479 -6.027 -4.110 1.00 97.12 183 HIS A O 1
ATOM 1430 N N . GLY A 1 184 ? -26.097 -4.318 -2.796 1.00 97.69 184 GLY A N 1
ATOM 1431 C CA . GLY A 1 184 ? -25.893 -5.003 -1.528 1.00 97.69 184 GLY A CA 1
ATOM 1432 C C . GLY A 1 184 ? -24.427 -5.129 -1.105 1.00 97.69 184 GLY A C 1
ATOM 1433 O O . GLY A 1 184 ? -24.161 -5.758 -0.074 1.00 97.69 184 GLY A O 1
ATOM 1434 N N . THR A 1 185 ? -23.472 -4.528 -1.821 1.00 98.50 185 THR A N 1
ATOM 1435 C CA . THR A 1 185 ? -22.059 -4.508 -1.426 1.00 98.50 185 THR A CA 1
ATOM 1436 C C . THR A 1 185 ? -21.910 -3.751 -0.117 1.00 98.50 185 THR A C 1
ATOM 1438 O O . THR A 1 185 ? -22.360 -2.617 0.014 1.00 98.50 185 THR A O 1
ATOM 1441 N N . LYS A 1 186 ? -21.256 -4.367 0.871 1.00 98.56 186 LYS A N 1
ATOM 1442 C CA . LYS A 1 186 ? -21.005 -3.728 2.163 1.00 98.56 186 LYS A CA 1
ATOM 1443 C C . LYS A 1 186 ? -19.793 -2.807 2.084 1.00 98.56 186 LYS A C 1
ATOM 1445 O O . LYS A 1 186 ? -18.720 -3.227 1.659 1.00 98.56 186 LYS A O 1
ATOM 1450 N N . PHE A 1 187 ? -19.941 -1.606 2.617 1.00 98.69 187 PHE A N 1
ATOM 1451 C CA . PHE A 1 187 ? -18.863 -0.652 2.827 1.00 98.69 187 PHE A CA 1
ATOM 1452 C C . PHE A 1 187 ? -18.631 -0.460 4.321 1.00 98.69 187 PHE A C 1
ATOM 1454 O O . PHE A 1 187 ? -19.570 -0.486 5.121 1.00 98.69 187 PHE A O 1
ATOM 1461 N N . VAL A 1 188 ? -17.368 -0.298 4.710 1.00 98.31 188 VAL A N 1
ATOM 1462 C CA . VAL A 1 188 ? -16.964 -0.008 6.089 1.00 98.31 188 VAL A CA 1
ATOM 1463 C C . VAL A 1 188 ? -15.870 1.047 6.068 1.00 98.31 188 VAL A C 1
ATOM 1465 O O . VAL A 1 188 ? -14.817 0.849 5.458 1.00 98.31 188 VAL A O 1
ATOM 1468 N N . THR A 1 189 ? -16.085 2.146 6.782 1.00 97.94 189 THR A N 1
ATOM 1469 C CA . THR A 1 189 ? -15.036 3.147 6.995 1.00 97.94 189 THR A CA 1
ATOM 1470 C C . THR A 1 189 ? -13.921 2.527 7.826 1.00 97.94 189 THR A C 1
ATOM 1472 O O . THR A 1 189 ? -14.181 1.827 8.805 1.00 97.94 189 THR A O 1
ATOM 1475 N N . CYS A 1 190 ? -12.668 2.761 7.431 1.00 97.25 190 CYS A N 1
ATOM 1476 C CA . CYS A 1 190 ? -11.494 2.210 8.094 1.00 97.25 190 CYS A CA 1
ATOM 1477 C C . CYS A 1 190 ? -11.599 2.385 9.621 1.00 97.25 190 CYS A C 1
ATOM 1479 O O . CYS A 1 190 ? -11.616 3.525 10.090 1.00 97.25 190 CYS A O 1
ATOM 1481 N N . PRO A 1 191 ? -11.602 1.291 10.411 1.00 96.06 191 PRO A N 1
ATOM 1482 C CA . PRO A 1 191 ? -11.799 1.381 11.857 1.00 96.06 191 PRO A CA 1
ATOM 1483 C C . PRO A 1 191 ? -10.779 2.271 12.579 1.00 96.06 191 PRO A C 1
ATOM 1485 O O . PRO A 1 191 ? -11.114 2.879 13.587 1.00 96.06 191 PRO A O 1
ATOM 1488 N N . ALA A 1 192 ? -9.565 2.414 12.037 1.00 94.94 192 ALA A N 1
ATOM 1489 C CA . ALA A 1 192 ? -8.538 3.322 12.560 1.00 94.94 192 ALA A CA 1
ATOM 1490 C C . ALA A 1 192 ? -8.875 4.822 12.399 1.00 94.94 192 ALA A C 1
ATOM 1492 O O . ALA A 1 192 ? -8.152 5.670 12.911 1.00 94.94 192 ALA A O 1
ATOM 1493 N N . GLN A 1 193 ? -9.929 5.169 11.652 1.00 93.44 193 GLN A N 1
ATOM 1494 C CA . GLN A 1 193 ? -10.435 6.540 11.494 1.00 93.44 193 GLN A CA 1
ATOM 1495 C C . GLN A 1 193 ? -11.728 6.793 12.279 1.00 93.44 193 GLN A C 1
ATOM 1497 O O . GLN A 1 193 ? -12.208 7.923 12.298 1.00 93.44 193 GLN A O 1
ATOM 1502 N N . THR A 1 194 ? -12.310 5.757 12.889 1.00 92.44 194 THR A N 1
ATOM 1503 C CA . THR A 1 194 ? -13.620 5.839 13.555 1.00 92.44 194 THR A CA 1
ATOM 1504 C C . THR A 1 194 ? -13.618 5.296 14.980 1.00 92.44 194 THR A C 1
ATOM 1506 O O . THR A 1 194 ? -14.620 5.434 15.670 1.00 92.44 194 THR A O 1
ATOM 1509 N N . ARG A 1 195 ? -12.550 4.617 15.412 1.00 91.06 195 ARG A N 1
ATOM 1510 C CA . ARG A 1 195 ? -12.409 4.054 16.757 1.00 91.06 195 ARG A CA 1
ATOM 1511 C C . ARG A 1 195 ? -11.066 4.460 17.335 1.00 91.06 195 ARG A C 1
ATOM 1513 O O . ARG A 1 195 ? -10.037 4.298 16.674 1.00 91.06 195 ARG A O 1
ATOM 1520 N N . ASP A 1 196 ? -11.089 4.930 18.572 1.00 88.62 196 ASP A N 1
ATOM 1521 C CA . ASP A 1 196 ? -9.869 5.255 19.295 1.00 88.62 196 ASP A CA 1
ATOM 1522 C C . ASP A 1 196 ? -8.999 4.010 19.481 1.00 88.62 196 ASP A C 1
ATOM 1524 O O . ASP A 1 196 ? -9.489 2.884 19.578 1.00 88.62 196 ASP A O 1
ATOM 1528 N N . GLU A 1 197 ? -7.683 4.223 19.450 1.00 88.62 197 GLU A N 1
ATOM 1529 C CA . GLU A 1 197 ? -6.650 3.185 19.598 1.00 88.62 197 GLU A CA 1
ATOM 1530 C C . GLU A 1 197 ? -6.708 2.021 18.596 1.00 88.62 197 GLU A C 1
ATOM 1532 O O . GLU A 1 197 ? -6.003 1.016 18.751 1.00 88.62 197 GLU A O 1
ATOM 1537 N N . MET A 1 198 ? -7.539 2.126 17.560 1.00 95.69 198 MET A N 1
ATOM 1538 C CA . MET A 1 198 ? -7.609 1.119 16.520 1.00 95.69 198 MET A CA 1
ATOM 1539 C C . MET A 1 198 ? -6.477 1.319 15.518 1.00 95.69 198 MET A C 1
ATOM 1541 O O . MET A 1 198 ? -6.299 2.387 14.934 1.00 95.69 198 MET A O 1
ATOM 1545 N N . THR A 1 199 ? -5.735 0.248 15.285 1.00 95.75 199 THR A N 1
ATOM 1546 C CA . THR A 1 199 ? -4.532 0.222 14.456 1.00 95.75 199 THR A CA 1
ATOM 1547 C C . THR A 1 199 ? -4.573 -0.965 13.497 1.00 95.75 199 THR A C 1
ATOM 1549 O O . THR A 1 199 ? -5.373 -1.894 13.654 1.00 95.75 199 THR A O 1
ATOM 1552 N N . CYS A 1 200 ? -3.723 -0.960 12.469 1.00 95.50 200 CYS A N 1
ATOM 1553 C CA . CYS A 1 200 ? -3.672 -2.071 11.517 1.00 95.50 200 CYS A CA 1
ATOM 1554 C C . CYS A 1 200 ? -3.252 -3.403 12.165 1.00 95.50 200 CYS A C 1
ATOM 1556 O O . CYS A 1 200 ? -3.811 -4.428 11.773 1.00 95.50 200 CYS A O 1
ATOM 1558 N N . ASP A 1 201 ? -2.337 -3.408 13.147 1.00 93.81 201 ASP A N 1
ATOM 1559 C CA . ASP A 1 201 ? -1.923 -4.633 13.862 1.00 93.81 201 ASP A CA 1
ATOM 1560 C C . ASP A 1 201 ? -3.089 -5.330 14.574 1.00 93.81 201 ASP A C 1
ATOM 1562 O O . ASP A 1 201 ? -3.142 -6.564 14.580 1.00 93.81 201 ASP A O 1
ATOM 1566 N N . ARG A 1 202 ? -4.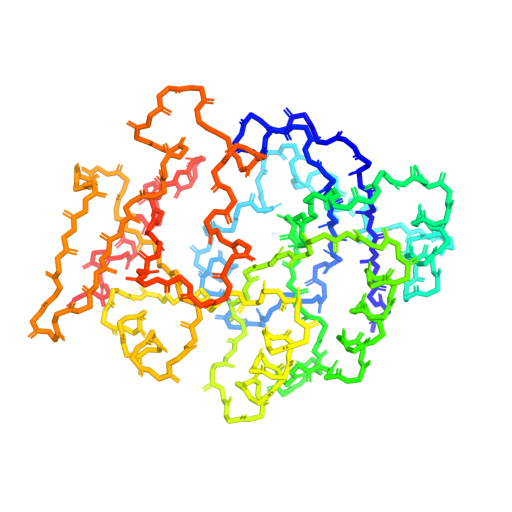039 -4.541 15.099 1.00 95.00 202 ARG A N 1
ATOM 1567 C CA . ARG A 1 202 ? -5.264 -5.014 15.759 1.00 95.00 202 ARG A CA 1
ATOM 1568 C C . ARG A 1 202 ? -6.359 -5.378 14.749 1.00 95.00 202 ARG A C 1
ATOM 1570 O O . ARG A 1 202 ? -6.988 -6.423 14.865 1.00 95.00 202 ARG A O 1
ATOM 1577 N N . CYS A 1 203 ? -6.586 -4.527 13.747 1.00 96.75 203 CYS A N 1
ATOM 1578 C CA . CYS A 1 203 ? -7.712 -4.649 12.815 1.00 96.75 203 CYS A CA 1
ATOM 1579 C C . CYS A 1 203 ? -7.524 -5.751 11.759 1.00 96.75 203 CYS A C 1
ATOM 1581 O O . CYS A 1 203 ? -8.421 -6.565 11.536 1.00 96.75 203 CYS A O 1
ATOM 1583 N N . ARG A 1 204 ? -6.378 -5.747 11.062 1.00 96.69 204 ARG A N 1
ATOM 1584 C CA . ARG A 1 204 ? -6.013 -6.691 9.983 1.00 96.69 204 ARG A CA 1
ATOM 1585 C C . ARG A 1 204 ? -7.024 -6.843 8.829 1.00 96.69 204 ARG A C 1
ATOM 1587 O O . ARG A 1 204 ? -6.893 -7.746 8.012 1.00 96.69 204 ARG A O 1
ATOM 1594 N N . LEU A 1 205 ? -8.029 -5.972 8.705 1.00 97.06 205 LEU A N 1
ATOM 1595 C CA . LEU A 1 205 ? -9.078 -6.121 7.685 1.00 97.06 205 LEU A CA 1
ATOM 1596 C C . LEU A 1 205 ? -8.520 -6.067 6.253 1.00 97.06 205 LEU A C 1
ATOM 1598 O O . LEU A 1 205 ? -8.896 -6.877 5.411 1.00 97.06 205 LEU A O 1
ATOM 1602 N N . CYS A 1 206 ? -7.585 -5.155 5.985 1.00 98.12 206 CYS A N 1
ATOM 1603 C CA . CYS A 1 206 ? -6.999 -4.983 4.653 1.00 98.12 206 CYS A CA 1
ATOM 1604 C C . CYS A 1 206 ? -5.983 -6.070 4.266 1.00 98.12 206 CYS A C 1
ATOM 1606 O O . CYS A 1 206 ? -5.545 -6.078 3.119 1.00 98.12 206 CYS A O 1
ATOM 1608 N N . SER A 1 207 ? -5.617 -6.978 5.178 1.00 98.06 207 SER A N 1
ATOM 1609 C CA . SER A 1 207 ? -4.815 -8.169 4.866 1.00 98.06 207 SER A CA 1
ATOM 1610 C C . SER A 1 207 ? -5.660 -9.422 4.645 1.00 98.06 207 SER A C 1
ATOM 1612 O O . SER A 1 207 ? -5.119 -10.515 4.537 1.00 98.06 207 SER A O 1
ATOM 1614 N N . LYS A 1 208 ? -6.991 -9.284 4.629 1.00 97.88 208 LYS A N 1
ATOM 1615 C CA . LYS A 1 208 ? -7.926 -10.359 4.298 1.00 97.88 208 LYS A CA 1
ATOM 1616 C C . LYS A 1 208 ? -8.435 -10.130 2.880 1.00 97.88 208 LYS A C 1
ATOM 1618 O O . LYS A 1 208 ? -9.279 -9.254 2.665 1.00 97.88 208 LYS A O 1
ATOM 1623 N N . ALA A 1 209 ? -7.916 -10.900 1.925 1.00 97.50 209 ALA A N 1
ATOM 1624 C CA . ALA A 1 209 ? -8.325 -10.816 0.523 1.00 97.50 209 ALA A CA 1
ATOM 1625 C C . ALA A 1 209 ? -9.817 -11.150 0.330 1.00 97.50 209 ALA A C 1
ATOM 1627 O O . ALA A 1 209 ? -10.506 -10.478 -0.427 1.00 97.50 209 ALA A O 1
ATOM 1628 N N . ASN A 1 210 ? -10.338 -12.111 1.097 1.00 96.56 210 ASN A N 1
ATOM 1629 C CA . ASN A 1 210 ? -11.728 -12.576 1.051 1.00 96.56 210 ASN A CA 1
ATOM 1630 C C . ASN A 1 210 ? -12.673 -11.851 2.033 1.00 96.56 210 ASN A C 1
ATOM 1632 O O . ASN A 1 210 ? -13.717 -12.392 2.403 1.00 96.56 210 ASN A O 1
ATOM 1636 N N . ARG A 1 211 ? -12.316 -10.654 2.521 1.00 97.38 211 ARG A N 1
ATOM 1637 C CA . ARG A 1 211 ? -13.216 -9.888 3.402 1.00 97.38 211 ARG A CA 1
ATOM 1638 C C . ARG A 1 211 ? -14.532 -9.581 2.678 1.00 97.38 211 ARG A C 1
ATOM 1640 O O . ARG A 1 211 ? -14.514 -9.234 1.508 1.00 97.38 211 ARG A O 1
ATOM 1647 N N . GLY A 1 212 ? -15.658 -9.604 3.386 1.00 97.38 212 GLY A N 1
ATOM 1648 C CA . GLY A 1 212 ? -16.981 -9.317 2.808 1.00 97.38 212 GLY A CA 1
ATOM 1649 C C . GLY A 1 212 ? -17.359 -7.832 2.748 1.00 97.38 212 GLY A C 1
ATOM 1650 O O . GLY A 1 212 ? -18.528 -7.511 2.949 1.00 97.38 212 GLY A O 1
ATOM 1651 N N . ALA A 1 213 ? -16.387 -6.922 2.617 1.00 98.12 213 ALA A N 1
ATOM 1652 C CA . ALA A 1 213 ? -16.658 -5.487 2.544 1.00 98.12 213 ALA A CA 1
ATOM 1653 C C . ALA A 1 213 ? -15.566 -4.702 1.802 1.00 98.12 213 ALA A C 1
ATOM 1655 O O . ALA A 1 213 ? -14.370 -4.989 1.926 1.00 98.12 213 ALA A O 1
ATOM 1656 N N . VAL A 1 214 ? -15.980 -3.632 1.130 1.00 98.69 214 VAL A N 1
ATOM 1657 C CA . VAL A 1 214 ? -15.104 -2.551 0.674 1.00 98.69 214 VAL A CA 1
ATOM 1658 C C . VAL A 1 214 ? -14.675 -1.720 1.884 1.00 98.69 214 VAL A C 1
ATOM 1660 O O . VAL A 1 214 ? -15.504 -1.336 2.712 1.00 98.69 214 VAL A O 1
ATOM 1663 N N . VAL A 1 215 ? -13.373 -1.444 2.002 1.00 98.50 215 VAL A N 1
ATOM 1664 C CA . VAL A 1 215 ? -12.862 -0.535 3.042 1.00 98.50 215 VAL A CA 1
ATOM 1665 C C . VAL A 1 215 ? -12.766 0.866 2.474 1.00 98.50 215 VAL A C 1
ATOM 1667 O O . VAL A 1 215 ? -12.141 1.080 1.441 1.00 98.50 215 VAL A O 1
ATOM 1670 N N . VAL A 1 216 ? -13.339 1.824 3.184 1.00 97.62 216 VAL A N 1
ATOM 1671 C CA . VAL A 1 216 ? -13.367 3.220 2.765 1.00 97.62 216 VAL A CA 1
ATOM 1672 C C . VAL A 1 216 ? -12.445 4.050 3.643 1.00 97.62 216 VAL A C 1
ATOM 1674 O O . VAL A 1 216 ? -12.405 3.874 4.863 1.00 97.62 216 VAL A O 1
ATOM 1677 N N . PHE A 1 217 ? -11.694 4.961 3.034 1.00 95.25 217 PHE A N 1
ATOM 1678 C CA . PHE A 1 217 ? -10.838 5.897 3.749 1.00 95.25 217 PHE A CA 1
ATOM 1679 C C . PHE A 1 217 ? -11.371 7.316 3.625 1.00 95.25 217 PHE A C 1
ATOM 1681 O O . PHE A 1 217 ? -11.490 7.841 2.524 1.00 95.25 217 PHE A O 1
ATOM 1688 N N . ARG A 1 218 ? -11.591 7.994 4.750 1.00 93.69 218 ARG A N 1
ATOM 1689 C CA . ARG A 1 218 ? -11.806 9.447 4.719 1.00 93.69 218 ARG A CA 1
ATOM 1690 C C . ARG A 1 218 ? -10.531 10.131 4.241 1.00 93.69 218 ARG A C 1
ATOM 1692 O O . ARG A 1 218 ? -9.429 9.769 4.694 1.00 93.69 218 ARG A O 1
ATOM 1699 N N . ALA A 1 219 ? -10.667 11.120 3.363 1.00 89.38 219 ALA A N 1
ATOM 1700 C CA . ALA A 1 219 ? -9.561 11.978 2.968 1.00 89.38 219 ALA A CA 1
ATOM 1701 C C . ALA A 1 219 ? -8.894 12.584 4.218 1.00 89.38 219 ALA A C 1
ATOM 1703 O O . ALA A 1 219 ? -9.550 13.126 5.105 1.00 89.38 219 ALA A O 1
ATOM 1704 N N . HIS A 1 220 ? -7.570 12.464 4.325 1.00 81.69 220 HIS A N 1
ATOM 1705 C CA . HIS A 1 220 ? -6.820 12.862 5.520 1.00 81.69 220 HIS A CA 1
ATOM 1706 C C . HIS A 1 220 ? -5.455 13.462 5.163 1.00 81.69 220 HIS A C 1
ATOM 1708 O O . HIS A 1 220 ? -5.047 13.497 4.004 1.00 81.69 220 HIS A O 1
ATOM 1714 N N . GLY A 1 221 ? -4.760 13.977 6.179 1.00 77.06 221 GLY A N 1
ATOM 1715 C CA . GLY A 1 221 ? -3.476 14.656 6.019 1.00 77.06 221 GLY A CA 1
ATOM 1716 C C . GLY A 1 221 ? -3.605 16.114 5.570 1.00 77.06 221 GLY A C 1
ATOM 1717 O O . GLY A 1 221 ? -4.692 16.705 5.577 1.00 77.06 221 GLY A O 1
ATOM 1718 N N . ALA A 1 222 ? -2.467 16.704 5.200 1.00 72.00 222 ALA A N 1
ATOM 1719 C CA . ALA A 1 222 ? -2.370 18.116 4.828 1.00 72.00 222 ALA A CA 1
ATOM 1720 C C . ALA A 1 222 ? -3.192 18.453 3.573 1.00 72.00 222 ALA A C 1
ATOM 1722 O O . ALA A 1 222 ? -3.747 19.543 3.467 1.00 72.00 222 ALA A O 1
ATOM 1723 N N . LYS A 1 223 ? -3.327 17.496 2.646 1.00 79.50 223 LYS A N 1
ATOM 1724 C CA . LYS A 1 223 ? -3.991 17.699 1.351 1.00 79.50 223 LYS A CA 1
ATOM 1725 C C . LYS A 1 223 ? -5.453 17.236 1.319 1.00 79.50 223 LYS A C 1
ATOM 1727 O O . LYS A 1 223 ? -6.045 17.178 0.245 1.00 79.50 223 LYS A O 1
ATOM 1732 N N . ARG A 1 224 ? -6.064 16.952 2.480 1.00 79.94 224 ARG A N 1
ATOM 1733 C CA . ARG A 1 224 ? -7.437 16.417 2.571 1.00 79.94 224 ARG A CA 1
ATOM 1734 C C . ARG A 1 224 ? -8.485 17.270 1.852 1.00 79.94 224 ARG A C 1
ATOM 1736 O O . ARG A 1 224 ? -9.306 16.710 1.148 1.00 79.94 224 ARG A O 1
ATOM 1743 N N . LYS A 1 225 ? -8.402 18.605 1.953 1.00 80.25 225 LYS A N 1
ATOM 1744 C CA . LYS A 1 225 ? -9.336 19.527 1.281 1.00 80.25 225 LYS A CA 1
ATOM 1745 C C . LYS A 1 225 ? -9.282 19.383 -0.242 1.00 80.25 225 LYS A C 1
ATOM 1747 O O . LYS A 1 225 ? -10.315 19.350 -0.891 1.00 80.25 225 LYS A O 1
ATOM 1752 N N . LYS A 1 226 ? -8.072 19.243 -0.798 1.00 81.38 226 LYS A N 1
ATOM 1753 C CA . LYS A 1 226 ? -7.868 19.057 -2.240 1.00 81.38 226 LYS A CA 1
ATOM 1754 C C . LYS A 1 226 ? -8.413 17.710 -2.714 1.00 81.38 226 LYS A C 1
ATOM 1756 O O . LYS A 1 226 ? -8.990 17.629 -3.789 1.00 81.38 226 LYS A O 1
ATOM 1761 N N . ILE A 1 227 ? -8.224 16.665 -1.907 1.00 81.19 227 ILE A N 1
ATOM 1762 C CA . ILE A 1 227 ? -8.763 15.334 -2.198 1.00 81.19 227 ILE A CA 1
ATOM 1763 C C . ILE A 1 227 ? -10.295 15.363 -2.155 1.00 81.19 227 ILE A C 1
ATOM 1765 O O . ILE A 1 227 ? -10.900 14.909 -3.116 1.00 81.19 227 ILE A O 1
ATOM 1769 N N . SER A 1 228 ? -10.907 15.935 -1.108 1.00 81.25 228 SER A N 1
ATOM 1770 C CA . SER A 1 228 ? -12.369 16.076 -1.013 1.00 81.25 228 SER A CA 1
ATOM 1771 C C . SER A 1 228 ? -12.949 16.805 -2.225 1.00 81.25 228 SER A C 1
ATOM 1773 O O . SER A 1 228 ? -13.811 16.253 -2.894 1.00 81.25 228 SER A O 1
ATOM 1775 N N . ALA A 1 229 ? -12.398 17.972 -2.579 1.00 79.81 229 ALA A N 1
ATOM 1776 C CA . ALA A 1 229 ? -12.877 18.751 -3.721 1.00 79.81 229 ALA A CA 1
ATOM 1777 C C . ALA A 1 229 ? -12.812 17.967 -5.045 1.00 79.81 229 ALA A C 1
ATOM 1779 O O . ALA A 1 229 ? -13.707 18.071 -5.873 1.00 79.81 229 ALA A O 1
ATOM 1780 N N . ARG A 1 230 ? -11.776 17.136 -5.245 1.00 80.94 230 ARG A N 1
ATOM 1781 C CA . ARG A 1 230 ? -11.677 16.275 -6.436 1.00 80.94 230 ARG A CA 1
ATOM 1782 C C . ARG A 1 230 ? -12.766 15.200 -6.462 1.00 80.94 230 ARG A C 1
ATOM 1784 O O . ARG A 1 230 ? -13.246 14.858 -7.536 1.00 80.94 230 ARG A O 1
ATOM 1791 N N . LEU A 1 231 ? -13.103 14.638 -5.301 1.00 79.69 231 LEU A N 1
ATOM 1792 C CA . LEU A 1 231 ? -14.134 13.604 -5.185 1.00 79.69 231 LEU A CA 1
ATOM 1793 C C . LEU A 1 231 ? -15.529 14.178 -5.456 1.00 79.69 231 LEU A C 1
ATOM 1795 O O . LEU A 1 231 ? -16.327 13.511 -6.098 1.00 79.69 231 LEU A O 1
ATOM 1799 N N . GLU A 1 232 ? -15.788 15.421 -5.047 1.00 73.50 232 GLU A N 1
ATOM 1800 C CA . GLU A 1 232 ? -17.047 16.132 -5.327 1.00 73.50 232 GLU A CA 1
ATOM 1801 C C . GLU A 1 232 ? -17.250 16.415 -6.822 1.00 73.50 232 GLU A C 1
ATOM 1803 O O . GLU A 1 232 ? -18.376 16.407 -7.297 1.00 73.50 232 GLU A O 1
ATOM 1808 N N . THR A 1 233 ? -16.172 16.636 -7.580 1.00 61.12 233 THR A N 1
ATOM 1809 C CA . THR A 1 233 ? -16.242 16.875 -9.035 1.00 61.12 233 THR A CA 1
ATOM 1810 C C . THR A 1 233 ? -16.273 15.603 -9.888 1.00 61.12 233 THR A C 1
ATOM 1812 O O . THR A 1 233 ? -16.384 15.699 -11.107 1.00 61.12 233 THR A O 1
ATOM 1815 N N . ALA A 1 234 ? -16.069 14.432 -9.276 1.00 54.44 234 ALA A N 1
ATOM 1816 C CA . ALA A 1 234 ? -15.943 13.145 -9.966 1.00 54.44 234 ALA A CA 1
ATOM 1817 C C . ALA A 1 234 ? -17.144 12.205 -9.748 1.00 54.44 234 ALA A C 1
ATOM 1819 O O . ALA A 1 234 ? -17.145 11.108 -10.310 1.00 54.44 234 ALA A O 1
ATOM 1820 N N . GLY A 1 235 ? -18.107 12.611 -8.914 1.00 43.28 235 GLY A N 1
ATOM 1821 C CA . GLY A 1 235 ? -19.422 11.977 -8.774 1.00 43.28 235 GLY A CA 1
ATOM 1822 C C . GLY A 1 235 ? -20.465 12.700 -9.610 1.00 43.28 235 GLY A C 1
ATOM 1823 O O . GLY A 1 235 ? -21.441 12.025 -9.993 1.00 43.28 235 GLY A O 1
#

Radius of gyration: 16.83 Å; chains: 1; bounding box: 51×37×40 Å

Sequence (235 aa):
MITKFQLTKKSSNRKTGPIATVRSSSNTCPADCPFNNGGGCYAASGPEAIWWKRLDESEKPEHTGWLGLSDQFREAKLTPGTLLRVNTAGDLPHLPNTGEILGNVVDLLRAIFEANEVVPFTYTHHRQTEHNLSVVDRQNRAGFTVNLSCDSEERASMMHRRGFPSVCVVPADDTRTGWRDEHGTKFVTCPAQTRDEMTCDRCRLCSKANRGAVVVFRAHGAKRKKISARLETAG

Foldseek 3Di:
DFKWKDKDLFDPDLAAHGFIEMAIAALQAAPVQCCVVLVNDPCCDDPSVVVNVCLNVDPDPLGTALVSVLVVLVVSLHDAAGEYEYHPDHAAHADRPPLQGPLVSVVSVLVSCVVSNYQAEYEHAGDPDPRNVVSQVVCLVSRHQYEYEDADPVVQQVVVVVQFAYEYEEAQPDPDQWDADPVRQIEGEDCSSVPPSDHCRNPVQSSNGRRRHYYYYHQDDPCRVSSNVVSVVVD

pLDDT: mean 93.03, std 8.18, range [43.28, 98.81]

Secondary structure (DSSP, 8-state):
---BEEEESS---TTT-S-EEEEE-GGGS-TT-HHHHTT--GGGSHHHHHHHHHHHT---GGGBHHHHHHHHHHHH-PPTT-EEEE-SSS---B-TTT--B-HHHHHHHHHHHHHTT-EEEEEE-S---HHHHHHHHHHHHTT-EEEEEESSHHHHHHHHHTT--EEEEE-TT---SEEE-TT--EEEE-GGGTSTT--HHHH-GGG-TT-SSEEEEE--STTHHHHHHHHHT--